Protein 1UZ3 (pdb70)

CATH classification: 1.10.1240.40

Radius of gyration: 20.05 Å; Cα contacts (8 Å, |Δi|>4): 233; chains: 2; bounding box: 32×46×88 Å

B-factor: mean 19.1, std 12.43, range [6.24, 137.71]

Nearest PDB structures (foldseek):
  1utu-assembly1_B  TM=9.678E-01  e=1.857E-11  Homo sapiens
  2fmm-assembly1_E-2  TM=9.500E-01  e=3.0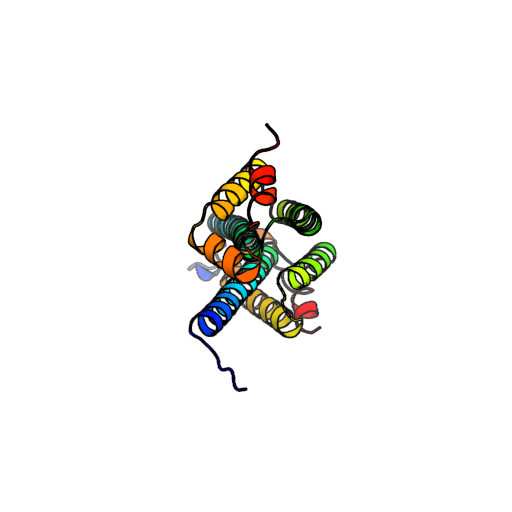63E-11  Homo sapiens
  1uz3-assembly1_B  TM=8.864E-01  e=9.012E-12  Homo sapiens
  1utu-assembly1_A  TM=9.727E-01  e=7.884E-11  Homo sapiens
  1uz3-assembly1_B  TM=1.010E+00  e=1.508E-14  Homo sapiens

Foldseek 3Di:
DPDDPDDDCVPDDDVVVVVVVLLVVLLVVLLVLLQVVLLQFADDVVSVVVSVVSCVVSVNDLLSVLVSLVVNLPDVVSVVSHCVNPNDHGRDNSPVSSDDDD/DDDDDDPVNVVVVVVVVVLLVVLLVVLLVVLLVVLLQFEDDPVVVVVSVVSCVVSVPDLLSVLVSLVVNLPDVVSQVSRCVNPNPPGYDNSVVSSVD

Sequence (199 aa):
GSMPVVWPTLLDLSRDECKRILRKLELEAYAGVISALRAQGDLTKEKKDLLGELSKVLSISTERHRAEVRRAVNDERLTTIAHNMSGPNSSSEWSIEGRRLVPVVWPTLLDLSRDECKRILRKLELEAYAGVISALRAQGDLTKEKKDLLGELSKVLSISTERHRAEVRRAVNDERLTTIAHNMSGPNSSSEWSIEGRR

Solvent-accessible surface area: 12193 Å² total; per-residue (Å²): 122,122,140,67,151,126,117,59,108,159,90,81,95,52,161,124,94,3,135,173,29,20,84,119,12,15,39,90,1,2,22,24,0,0,14,0,0,0,0,31,4,28,16,59,144,134,27,78,66,21,1,29,93,0,20,154,24,0,77,15,66,85,116,96,20,26,42,11,0,106,96,0,15,114,48,135,186,14,24,70,11,0,81,45,43,64,19,115,128,0,33,74,86,0,25,62,17,1,172,142,128,147,184,127,135,174,102,63,155,113,62,102,45,78,67,87,10,70,143,78,14,132,158,36,8,56,127,3,1,19,24,0,0,14,0,0,1,0,34,6,40,13,67,157,103,25,90,75,12,2,29,85,0,19,149,37,0,91,19,51,94,126,97,21,75,32,21,1,107,87,0,24,113,48,150,128,2,52,63,1,0,83,16,71,70,16,110,134,10,28,76,83,0,34,90,19,3,179,100

InterPro domains:
  IPR005491 ENT domain [PF03735] (17-85)
  IPR005491 ENT domain [PS51138] (16-100)
  IPR005491 ENT domain [SM01191] (16-88)
  IPR033482 BRCA2-interacting transcriptional repressor EMSY [PTHR16500] (4-1321)
  IPR036142 ENT domain-like superfamily [G3DSA:1.10.1240.40] (7-139)
  IPR036142 ENT domain-like superfamily [SSF158639] (10-121)

Organism: Homo sapiens (NCBI:txid9606)

Structure (mmCIF, N/CA/C/O backbone):
data_1UZ3
#
_entry.id   1UZ3
#
_cell.length_a   31.643
_cell.length_b   55.538
_cell.length_c   51.278
_cell.angle_alpha   90.00
_cell.angle_beta   92.53
_cell.angle_gamma   90.00
#
_symmetry.space_group_name_H-M   'P 1 21 1'
#
loop_
_entity.id
_entity.type
_entity.pdbx_description
1 polymer 'EMSY PROTEIN'
2 water water
#
loop_
_atom_site.group_PDB
_atom_site.id
_atom_site.type_symbol
_atom_site.label_atom_id
_atom_site.label_alt_id
_atom_site.label_comp_id
_atom_site.label_asym_id
_atom_site.label_entity_id
_atom_site.label_seq_id
_atom_site.pdbx_PDB_ins_code
_atom_site.Cartn_x
_atom_site.Cartn_y
_atom_site.Cartn_z
_atom_site.occupancy
_atom_site.B_iso_or_equiv
_atom_site.auth_seq_id
_atom_site.auth_comp_id
_atom_site.auth_asym_id
_atom_site.auth_atom_id
_atom_site.pdbx_PDB_model_num
ATOM 1 N N . GLY A 1 1 ? 19.365 2.373 35.297 1.00 28.17 1 GLY A N 1
ATOM 2 C CA . GLY A 1 1 ? 18.001 2.887 35.179 1.00 25.70 1 GLY A CA 1
ATOM 3 C C . GLY A 1 1 ? 17.304 2.347 33.949 1.00 19.94 1 GLY A C 1
ATOM 4 O O . GLY A 1 1 ? 17.846 1.459 33.268 1.00 23.61 1 GLY A O 1
ATOM 5 N N . SER A 1 2 ? 16.111 2.795 33.596 1.00 21.06 2 SER A N 1
ATOM 6 C CA . SER A 1 2 ? 15.361 2.313 32.459 1.00 23.05 2 SER A CA 1
ATOM 7 C C . SER A 1 2 ? 16.154 2.608 31.201 1.00 21.78 2 SER A C 1
ATOM 8 O O . SER A 1 2 ? 16.338 1.757 30.307 1.00 28.30 2 SER A O 1
ATOM 11 N N . MET A 1 3 ? 16.690 3.840 31.120 1.00 17.35 3 MET A N 1
ATOM 12 C CA . MET A 1 3 ? 17.190 4.297 29.814 1.00 15.54 3 MET A CA 1
ATOM 13 C C . MET A 1 3 ? 18.634 3.834 29.653 1.00 14.36 3 MET A C 1
ATOM 14 O O . MET A 1 3 ? 19.419 3.697 30.615 1.00 16.70 3 MET A O 1
ATOM 19 N N . PRO A 1 4 ? 19.029 3.528 28.424 1.00 12.92 4 PRO A N 1
ATOM 20 C CA . PRO A 1 4 ? 20.399 3.125 28.211 1.00 14.98 4 PRO A CA 1
ATOM 21 C C . PRO A 1 4 ? 21.418 4.173 28.676 1.00 13.68 4 PRO A C 1
ATOM 22 O O . PRO A 1 4 ? 21.219 5.373 28.543 1.00 15.74 4 PRO A O 1
ATOM 26 N N . VAL A 1 5 ? 22.539 3.706 29.224 1.00 12.95 5 VAL A N 1
ATOM 27 C CA . VAL A 1 5 ? 23.656 4.647 29.439 1.00 13.06 5 VAL A CA 1
ATOM 28 C C . VAL A 1 5 ? 24.580 4.664 28.233 1.00 11.88 5 VAL A C 1
ATOM 29 O O . VAL A 1 5 ? 25.375 5.606 28.066 1.00 12.77 5 VAL A O 1
ATOM 33 N N . VAL A 1 6 ? 24.497 3.668 27.330 1.00 11.04 6 VAL A N 1
ATOM 34 C CA . VAL A 1 6 ? 25.142 3.699 26.046 1.00 10.85 6 VAL A CA 1
ATOM 35 C C . VAL A 1 6 ? 24.016 3.609 24.997 1.00 10.30 6 VAL A C 1
ATOM 36 O O . VAL A 1 6 ? 23.428 2.542 24.804 1.00 12.23 6 VAL A O 1
ATOM 40 N N . TRP A 1 7 ? 23.626 4.745 24.424 1.00 10.06 7 TRP A N 1
ATOM 41 C CA . TRP A 1 7 ? 22.518 4.765 23.478 1.00 10.94 7 TRP A CA 1
ATOM 42 C C . TRP A 1 7 ? 22.960 4.207 22.131 1.00 9.84 7 TRP A C 1
ATOM 43 O O . TRP A 1 7 ? 23.921 4.701 21.557 1.00 11.43 7 TRP A O 1
ATOM 54 N N . PRO A 1 8 ? 22.279 3.188 21.653 1.00 10.85 8 PRO A N 1
ATOM 55 C CA . PRO A 1 8 ? 22.634 2.648 20.311 1.00 10.91 8 PRO A CA 1
ATOM 56 C C . PRO A 1 8 ? 22.044 3.568 19.221 1.00 11.24 8 PRO A C 1
ATOM 57 O O . PRO A 1 8 ? 20.823 3.737 19.102 1.00 11.95 8 PRO A O 1
ATOM 61 N N . THR A 1 9 ? 22.935 4.187 18.451 1.00 12.64 9 THR A N 1
ATOM 62 C CA . THR A 1 9 ? 22.479 5.111 17.410 1.00 12.97 9 THR A CA 1
ATOM 63 C C . THR A 1 9 ? 21.675 4.377 16.357 1.00 10.65 9 THR A C 1
ATOM 64 O O . THR A 1 9 ? 20.953 5.058 15.591 1.00 11.58 9 THR A O 1
ATOM 68 N N . LEU A 1 10 ? 21.703 3.047 16.286 1.00 10.93 10 LEU A N 1
ATOM 69 C CA . LEU A 1 10 ? 20.773 2.284 15.443 1.00 11.59 10 LEU A CA 1
ATOM 70 C C . LEU A 1 10 ? 19.336 2.795 15.555 1.00 10.52 10 LEU A C 1
ATOM 71 O O . LEU A 1 10 ? 18.617 2.787 14.580 1.00 10.50 10 LEU A O 1
ATOM 76 N N . LEU A 1 11 ? 18.934 3.147 16.772 1.00 9.60 11 LEU A N 1
ATOM 77 C CA . LEU A 1 11 ? 17.535 3.482 17.040 1.00 9.78 11 LEU A CA 1
ATOM 78 C C . LEU A 1 11 ? 17.133 4.821 16.412 1.00 8.86 11 LEU A C 1
ATOM 79 O O . LEU A 1 11 ? 15.943 5.129 16.257 1.00 9.77 11 LEU A O 1
ATOM 84 N N . ASP A 1 12 ? 18.086 5.699 16.121 1.00 9.10 12 ASP A N 1
ATOM 85 C CA . ASP A 1 12 ? 17.746 7.085 15.755 1.00 9.23 12 ASP A CA 1
ATOM 86 C C . ASP A 1 12 ? 17.023 7.169 14.427 1.00 9.95 12 ASP A C 1
ATOM 87 O O . ASP A 1 12 ? 17.307 6.472 13.459 1.00 12.92 12 ASP A O 1
ATOM 92 N N . LEU A 1 13 ? 16.078 8.100 14.356 1.00 11.18 13 LEU A N 1
ATOM 93 C CA . LEU A 1 13 ? 15.372 8.476 13.137 1.00 10.60 13 LEU A CA 1
ATOM 94 C C . LEU A 1 13 ? 16.315 9.345 12.301 1.00 11.09 13 LEU A C 1
ATOM 95 O O . LEU A 1 13 ? 17.351 9.866 12.777 1.00 12.67 13 LEU A O 1
ATOM 100 N N . SER A 1 14 ? 15.995 9.509 11.029 1.00 11.57 14 SER A N 1
ATOM 101 C CA . SER A 1 14 ? 16.719 10.377 10.096 1.00 12.03 14 SER A CA 1
ATOM 102 C C . SER A 1 14 ? 15.711 11.147 9.270 1.00 11.54 14 SER A C 1
ATOM 103 O O . SER A 1 14 ? 15.697 11.115 8.023 1.00 12.93 14 SER A O 1
ATOM 106 N N . ARG A 1 15 ? 14.817 11.861 9.954 1.00 12.78 15 ARG A N 1
ATOM 107 C CA . ARG A 1 15 ? 13.646 12.442 9.329 1.00 13.78 15 ARG A CA 1
ATOM 108 C C . ARG A 1 15 ? 13.992 13.453 8.232 1.00 13.79 15 ARG A C 1
ATOM 109 O O . ARG A 1 15 ? 13.424 13.471 7.135 1.00 14.07 15 ARG A O 1
ATOM 117 N N . ASP A 1 16 ? 14.935 14.343 8.548 1.00 13.18 16 ASP A N 1
ATOM 118 C CA . ASP A 1 16 ? 15.277 15.394 7.557 1.00 15.09 16 ASP A CA 1
ATOM 119 C C . ASP A 1 16 ? 15.792 14.740 6.285 1.00 13.46 16 ASP A C 1
ATOM 120 O O . ASP A 1 16 ? 15.425 15.145 5.175 1.00 15.61 16 ASP A O 1
ATOM 125 N N . GLU A 1 17 ? 16.677 13.762 6.416 1.00 12.38 17 GLU A N 1
ATOM 126 C CA . GLU A 1 17 ? 17.285 13.144 5.202 1.00 13.04 17 GLU A CA 1
ATOM 127 C C . GLU A 1 17 ? 16.211 12.313 4.507 1.00 12.88 17 GLU A C 1
ATOM 128 O O . GLU A 1 17 ? 16.109 12.331 3.265 1.00 13.83 17 GLU A O 1
ATOM 134 N N . CYS A 1 18 ? 15.359 11.595 5.250 1.00 12.45 18 CYS A N 1
ATOM 135 C CA . CYS A 1 18 ? 14.292 10.845 4.583 1.00 11.62 18 CYS A CA 1
ATOM 136 C C . CYS A 1 18 ? 13.314 11.722 3.839 1.00 11.88 18 CYS A C 1
ATOM 137 O O . CYS A 1 18 ? 12.841 11.304 2.761 1.00 12.63 18 CYS A O 1
ATOM 140 N N . LYS A 1 19 ? 13.023 12.895 4.348 1.00 12.30 19 LYS A N 1
ATOM 141 C CA . LYS A 1 19 ? 12.136 13.828 3.641 1.00 13.34 19 LYS A CA 1
ATOM 142 C C . LYS A 1 19 ? 12.741 14.194 2.287 1.00 12.58 19 LYS A C 1
ATOM 143 O O . LYS A 1 19 ? 12.075 14.260 1.266 1.00 12.79 19 LYS A O 1
ATOM 149 N N . ARG A 1 20 ? 14.059 14.418 2.293 1.00 12.31 20 ARG A N 1
ATOM 150 C CA . ARG A 1 20 ? 14.722 14.768 1.042 1.00 12.12 20 ARG A CA 1
ATOM 151 C C . ARG A 1 20 ? 14.755 13.587 0.095 1.00 11.86 20 ARG A C 1
ATOM 152 O O . ARG A 1 20 ? 14.549 13.743 -1.115 1.00 13.25 20 ARG A O 1
ATOM 160 N N . ILE A 1 21 ? 15.019 12.383 0.588 1.00 12.04 21 ILE A N 1
ATOM 161 C CA . ILE A 1 21 ? 15.067 11.239 -0.355 1.00 11.63 21 ILE A CA 1
ATOM 162 C C . ILE A 1 21 ? 13.679 11.031 -0.911 1.00 10.90 21 ILE A C 1
ATOM 163 O O . ILE A 1 21 ? 13.572 10.752 -2.133 1.00 11.94 21 ILE A O 1
ATOM 168 N N . LEU A 1 22 ? 12.622 11.176 -0.115 1.00 11.11 22 LEU A N 1
ATOM 169 C CA . LEU A 1 22 ? 11.281 11.015 -0.642 1.00 10.73 22 LEU A CA 1
ATOM 170 C C . LEU A 1 22 ? 11.048 12.004 -1.759 1.00 10.52 22 LEU A C 1
ATOM 171 O O . LEU A 1 22 ? 10.507 11.663 -2.831 1.00 10.58 22 LEU A O 1
ATOM 176 N N . ARG A 1 23 ? 11.451 13.266 -1.592 1.00 10.36 23 ARG A N 1
ATOM 177 C CA . ARG A 1 23 ? 11.215 14.260 -2.661 1.00 10.08 23 ARG A CA 1
ATOM 178 C C . ARG A 1 23 ? 12.021 13.906 -3.915 1.00 9.81 23 ARG A C 1
ATOM 179 O O . ARG A 1 23 ? 11.477 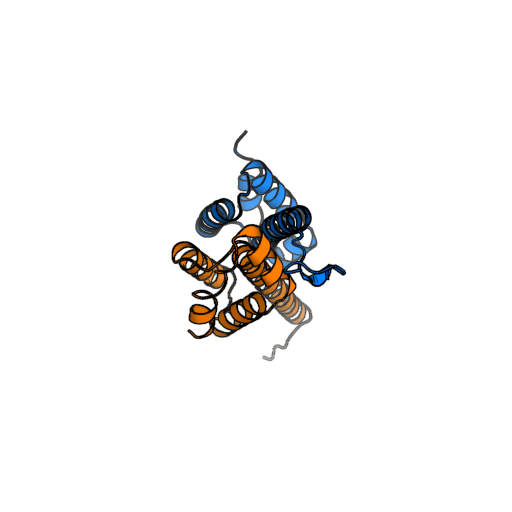14.023 -5.032 1.00 10.77 23 ARG A O 1
ATOM 187 N N . LYS A 1 24 ? 13.275 13.486 -3.769 1.00 10.39 24 LYS A N 1
ATOM 188 C CA . LYS A 1 24 ? 14.076 13.042 -4.883 1.00 10.17 24 LYS A CA 1
ATOM 189 C C . LYS A 1 24 ? 13.347 11.911 -5.627 1.00 9.54 24 LYS A C 1
ATOM 190 O O . LYS A 1 24 ? 13.280 11.886 -6.873 1.00 10.38 24 LYS A O 1
ATOM 196 N N . LEU A 1 25 ? 12.799 10.941 -4.873 1.00 9.89 25 LEU A N 1
ATOM 197 C CA . LEU A 1 25 ? 12.078 9.827 -5.463 1.00 9.20 25 LEU A CA 1
ATOM 198 C C . LEU A 1 25 ? 10.875 10.269 -6.226 1.00 9.06 25 LEU A C 1
ATOM 199 O O . LEU A 1 25 ? 10.546 9.741 -7.299 1.00 9.45 25 LEU A O 1
ATOM 204 N N . GLU A 1 26 ? 10.105 11.212 -5.698 1.00 9.26 26 GLU A N 1
ATOM 205 C CA . GLU A 1 26 ? 8.941 11.724 -6.387 1.00 8.92 26 GLU A CA 1
ATOM 206 C C . GLU A 1 26 ? 9.306 12.412 -7.686 1.00 8.34 26 GLU A C 1
ATOM 207 O O . GLU A 1 26 ? 8.635 12.175 -8.737 1.00 8.93 26 GLU A O 1
ATOM 213 N N . LEU A 1 27 ? 10.300 13.272 -7.658 1.00 9.23 27 LEU A N 1
ATOM 214 C CA . LEU A 1 27 ? 10.685 14.011 -8.860 1.00 9.71 27 LEU A CA 1
ATOM 215 C C . LEU A 1 27 ? 11.254 13.034 -9.899 1.00 9.33 27 LEU A C 1
ATOM 216 O O . LEU A 1 27 ? 10.997 13.127 -11.116 1.00 10.49 27 LEU A O 1
ATOM 221 N N . GLU A 1 28 ? 12.075 12.055 -9.455 1.00 10.28 28 GLU A N 1
ATOM 222 C CA . GLU A 1 28 ? 12.659 11.062 -10.382 1.00 10.73 28 GLU A CA 1
ATOM 223 C C . GLU A 1 28 ? 11.556 10.206 -10.971 1.00 9.23 28 GLU A C 1
ATOM 224 O O . GLU A 1 28 ? 11.600 9.863 -12.142 1.00 9.98 28 GLU A O 1
ATOM 230 N N . ALA A 1 29 ? 10.534 9.909 -10.173 1.00 8.96 29 ALA A N 1
ATOM 231 C CA . ALA A 1 29 ? 9.456 9.069 -10.665 1.00 9.18 29 ALA A CA 1
ATOM 232 C C . ALA A 1 29 ? 8.724 9.787 -11.791 1.00 8.83 29 ALA A C 1
ATOM 233 O O . ALA A 1 29 ? 8.437 9.211 -12.836 1.00 9.12 29 ALA A O 1
ATOM 235 N N . TYR A 1 30 ? 8.391 11.049 -11.569 1.00 7.81 30 TYR A N 1
ATOM 236 C CA . TYR A 1 30 ? 7.625 11.759 -12.579 1.00 7.94 30 TYR A CA 1
ATOM 237 C C . TYR A 1 30 ? 8.462 11.922 -13.837 1.00 7.64 30 TYR A C 1
ATOM 238 O O . TYR A 1 30 ? 8.002 11.722 -14.981 1.00 7.84 30 TYR A O 1
ATOM 247 N N . ALA A 1 31 ? 9.736 12.333 -13.692 1.00 8.02 31 ALA A N 1
ATOM 248 C CA . ALA A 1 31 ? 10.612 12.514 -14.836 1.00 8.31 31 ALA A CA 1
ATOM 249 C C . ALA A 1 31 ? 10.723 11.232 -15.652 1.00 7.78 31 ALA A C 1
ATOM 250 O O . ALA A 1 31 ? 10.775 11.272 -16.890 1.00 8.34 31 ALA A O 1
ATOM 252 N N . GLY A 1 32 ? 10.850 10.081 -14.969 1.00 7.66 32 GLY A N 1
ATOM 253 C CA . GLY A 1 32 ? 11.013 8.826 -15.696 1.00 7.86 32 GLY A CA 1
ATOM 254 C C . GLY A 1 32 ? 9.776 8.452 -16.488 1.00 7.06 32 GLY A C 1
ATOM 255 O O . GLY A 1 32 ? 9.887 7.904 -17.594 1.00 7.23 32 GLY A O 1
ATOM 256 N N . VAL A 1 33 ? 8.585 8.744 -15.950 1.00 7.00 33 VAL A N 1
ATOM 257 C CA . VAL A 1 33 ? 7.335 8.490 -16.706 1.00 7.13 33 VAL A CA 1
ATOM 258 C C . VAL A 1 33 ? 7.276 9.410 -17.939 1.00 7.26 33 VAL A C 1
ATOM 259 O O . VAL A 1 33 ? 6.962 8.965 -19.037 1.00 7.68 33 VAL A O 1
ATOM 263 N N . ILE A 1 34 ? 7.609 10.700 -17.747 1.00 7.11 34 ILE A N 1
ATOM 264 C CA . ILE A 1 34 ? 7.650 11.612 -18.930 1.00 7.15 34 ILE A CA 1
ATOM 265 C C . ILE A 1 34 ? 8.584 11.058 -19.976 1.00 7.26 34 ILE A C 1
ATOM 266 O O . ILE A 1 34 ? 8.271 11.040 -21.170 1.00 6.89 34 ILE A O 1
ATOM 271 N N . SER A 1 35 ? 9.794 10.624 -19.574 1.00 7.10 35 SER A N 1
ATOM 272 C CA . SER A 1 35 ? 10.757 10.148 -20.546 1.00 7.13 35 SER A CA 1
ATOM 273 C C . SER A 1 35 ? 10.283 8.910 -21.295 1.00 6.93 35 SER A C 1
ATOM 274 O O . SER A 1 35 ? 10.396 8.813 -22.506 1.00 7.00 35 SER A O 1
ATOM 277 N N . ALA A 1 36 ? 9.706 7.931 -20.535 1.00 6.97 36 ALA A N 1
ATOM 278 C CA . ALA A 1 36 ? 9.211 6.732 -21.216 1.00 7.20 36 ALA A CA 1
ATOM 279 C C . ALA A 1 36 ? 8.062 7.049 -22.162 1.00 6.24 36 ALA A C 1
ATOM 280 O O . ALA A 1 36 ? 8.027 6.525 -23.291 1.00 7.44 36 ALA A O 1
ATOM 282 N N . LEU A 1 37 ? 7.124 7.866 -21.731 1.00 6.74 37 LEU A N 1
ATOM 283 C CA . LEU A 1 37 ? 5.995 8.202 -22.615 1.00 6.74 37 LEU A CA 1
ATOM 284 C C . LEU A 1 37 ? 6.503 8.959 -23.846 1.00 7.56 37 LEU A C 1
ATOM 285 O O . LEU A 1 37 ? 5.994 8.762 -24.947 1.00 9.04 37 LEU A O 1
ATOM 290 N N . ARG A 1 38 ? 7.483 9.832 -23.671 1.00 6.81 38 ARG A N 1
ATOM 291 C CA . ARG A 1 38 ? 7.985 10.608 -24.827 1.00 7.12 38 ARG A CA 1
ATOM 292 C C . ARG A 1 38 ? 8.650 9.645 -25.825 1.00 6.77 38 ARG A C 1
ATOM 293 O O . ARG A 1 38 ? 8.543 9.839 -27.051 1.00 7.15 38 ARG A O 1
ATOM 301 N N . ALA A 1 39 ? 9.351 8.636 -25.325 1.00 7.13 39 ALA A N 1
ATOM 302 C CA . ALA A 1 39 ? 10.053 7.692 -26.248 1.00 7.42 39 ALA A CA 1
ATOM 303 C C . ALA A 1 39 ? 9.052 6.806 -27.004 1.00 6.68 39 ALA A C 1
ATOM 304 O O . ALA A 1 39 ? 9.396 6.261 -28.041 1.00 8.40 39 ALA A O 1
ATOM 306 N N . GLN A 1 40 ? 7.813 6.702 -26.506 1.00 6.94 40 GLN A N 1
ATOM 307 C CA . GLN A 1 40 ? 6.804 5.908 -27.216 1.00 7.37 40 GLN A CA 1
ATOM 308 C C . GLN A 1 40 ? 6.314 6.597 -28.479 1.00 8.30 40 GLN A C 1
ATOM 309 O O . GLN A 1 40 ? 5.857 5.907 -29.398 1.00 11.06 40 GLN A O 1
ATOM 315 N N . GLY A 1 41 ? 6.307 7.905 -28.503 1.00 8.16 41 GLY A N 1
ATOM 316 C CA . GLY A 1 41 ? 5.662 8.658 -29.605 1.00 8.58 41 GLY A CA 1
ATOM 317 C C . GLY A 1 41 ? 5.107 9.949 -29.058 1.00 8.17 41 GLY A C 1
ATOM 318 O O . GLY A 1 41 ? 5.444 10.360 -27.935 1.00 9.41 41 GLY A O 1
ATOM 319 N N . ASP A 1 42 ? 4.282 10.622 -29.871 1.00 9.14 42 ASP A N 1
ATOM 320 C CA . ASP A 1 42 ? 3.766 11.914 -29.437 1.00 8.56 42 ASP A CA 1
ATOM 321 C C . ASP A 1 42 ? 2.782 11.771 -28.300 1.00 8.87 42 ASP A C 1
ATOM 322 O O . ASP A 1 42 ? 2.231 10.739 -27.940 1.00 9.79 42 ASP A O 1
ATOM 327 N N . LEU A 1 43 ? 2.530 12.934 -27.629 1.00 8.39 43 LEU A N 1
ATOM 328 C CA . LEU A 1 43 ? 1.563 12.974 -26.564 1.00 8.22 43 LEU A CA 1
ATOM 329 C C . LEU A 1 43 ? 0.137 12.713 -27.065 1.00 9.24 43 LEU A C 1
ATOM 330 O O . LEU A 1 43 ? -0.174 13.090 -28.194 1.00 10.45 43 LEU A O 1
ATOM 335 N N . THR A 1 44 ? -0.684 12.113 -26.246 1.00 9.33 44 THR A N 1
ATOM 336 C CA . THR A 1 44 ? -2.120 11.891 -26.459 1.00 9.34 44 THR A CA 1
ATOM 337 C C . THR A 1 44 ? -2.873 12.479 -25.274 1.00 8.73 44 THR A C 1
ATOM 338 O O . THR A 1 44 ? -2.334 12.662 -24.194 1.00 9.50 44 THR A O 1
ATOM 342 N N . LYS A 1 45 ? -4.177 12.708 -25.412 1.00 10.49 45 LYS A N 1
ATOM 343 C CA . LYS A 1 45 ? -4.982 13.247 -24.329 1.00 11.30 45 LYS A CA 1
ATOM 344 C C . LYS A 1 45 ? -4.970 12.240 -23.169 1.00 10.44 45 LYS A C 1
ATOM 345 O O . LYS A 1 45 ? -4.939 12.621 -21.993 1.00 11.58 45 LYS A O 1
ATOM 351 N N . GLU A 1 46 ? -5.024 10.946 -23.512 1.00 9.44 46 GLU A N 1
ATOM 352 C CA . GLU A 1 46 ? -5.034 9.958 -22.429 1.00 11.08 46 GLU A CA 1
ATOM 353 C C . GLU A 1 46 ? -3.751 10.017 -21.634 1.00 9.62 46 GLU A C 1
ATOM 354 O O . GLU A 1 46 ? -3.778 9.896 -20.398 1.00 11.91 46 GLU A O 1
ATOM 360 N N . LYS A 1 47 ? -2.594 10.156 -22.310 1.00 9.31 47 LYS A N 1
ATOM 361 C CA . LYS A 1 47 ? -1.334 10.324 -21.550 1.00 8.82 47 LYS A CA 1
ATOM 362 C C . LYS A 1 47 ? -1.332 11.601 -20.751 1.00 9.13 47 LYS A C 1
ATOM 363 O O . LYS A 1 47 ? -0.875 11.617 -19.596 1.00 9.74 47 LYS A O 1
ATOM 369 N N . LYS A 1 48 ? -1.846 12.702 -21.329 1.00 9.16 48 LYS A N 1
ATOM 370 C CA . LYS A 1 48 ? -1.851 13.982 -20.610 1.00 10.39 48 LYS A CA 1
ATOM 371 C C . LYS A 1 48 ? -2.662 13.859 -19.347 1.00 11.05 48 LYS A C 1
ATOM 372 O O . LYS A 1 48 ? -2.266 14.349 -18.272 1.00 12.16 48 LYS A O 1
ATOM 378 N N . ASP A 1 49 ? -3.831 13.236 -19.442 1.00 12.07 49 ASP A N 1
ATOM 379 C CA . ASP A 1 49 ? -4.696 13.212 -18.270 1.00 13.59 49 ASP A CA 1
ATOM 380 C C . ASP A 1 49 ? -4.142 12.255 -17.215 1.00 13.19 49 ASP A C 1
ATOM 381 O O . ASP A 1 49 ? -4.225 12.560 -16.014 1.00 13.23 49 ASP A O 1
ATOM 386 N N . LEU A 1 50 ? -3.535 11.118 -17.607 1.00 11.62 50 LEU A N 1
ATOM 387 C CA . LEU A 1 50 ? -2.864 10.231 -16.675 1.00 12.48 50 LEU A CA 1
ATOM 388 C C . LEU A 1 50 ? -1.689 10.932 -15.977 1.00 10.12 50 LEU A C 1
ATOM 389 O O . LEU A 1 50 ? -1.498 10.823 -14.728 1.00 10.47 50 LEU A O 1
ATOM 394 N N . LEU A 1 51 ? -0.901 11.678 -16.742 1.00 9.23 51 LEU A N 1
ATOM 395 C CA . LEU A 1 51 ? 0.184 12.500 -16.118 1.00 9.68 51 LEU A CA 1
ATOM 396 C C . LEU A 1 51 ? -0.390 13.479 -15.121 1.00 10.11 51 LEU A C 1
ATOM 397 O O . LEU A 1 51 ? 0.230 13.719 -14.072 1.00 10.16 51 LEU A O 1
ATOM 402 N N . GLY A 1 52 ? -1.579 14.022 -15.372 1.00 11.63 52 GLY A N 1
ATOM 403 C CA . GLY A 1 52 ? -2.206 14.925 -14.388 1.00 13.84 52 GLY A CA 1
ATOM 404 C C . GLY A 1 52 ? -2.523 14.202 -13.076 1.00 14.34 52 GLY A C 1
ATOM 405 O O . GLY A 1 52 ? -2.350 14.741 -11.996 1.00 15.16 52 GLY A O 1
ATOM 406 N N . GLU A 1 53 ? -2.996 12.969 -13.151 1.00 13.08 53 GLU A N 1
ATOM 407 C CA . GLU A 1 53 ? -3.256 12.197 -11.923 1.00 14.72 53 GLU A CA 1
ATOM 408 C C . GLU A 1 53 ? -1.938 11.908 -11.220 1.00 11.83 53 GLU A C 1
ATOM 409 O O . GLU A 1 53 ? -1.825 12.028 -9.988 1.00 13.75 53 GLU A O 1
ATOM 415 N N . LEU A 1 54 ? -0.893 11.600 -11.985 1.00 10.92 54 LEU A N 1
ATOM 416 C CA . LEU A 1 54 ? 0.382 11.276 -11.386 1.00 10.51 54 LEU A CA 1
ATOM 417 C C . LEU A 1 54 ? 1.029 12.515 -10.717 1.00 9.95 54 LEU A C 1
ATOM 418 O O . LEU A 1 54 ? 1.587 12.448 -9.635 1.00 10.56 54 LEU A O 1
ATOM 423 N N . SER A 1 55 ? 0.873 13.666 -11.373 1.00 10.43 55 SER A N 1
ATOM 424 C CA . SER A 1 55 ? 1.450 14.892 -10.807 1.00 11.17 55 SER A CA 1
ATOM 425 C C . SER A 1 55 ? 0.761 15.258 -9.498 1.00 11.88 55 SER A C 1
ATOM 426 O O . SER A 1 55 ? 1.433 15.834 -8.613 1.00 13.40 55 SER A O 1
ATOM 429 N N . LYS A 1 56 ? -0.513 14.951 -9.363 1.00 12.33 56 LYS A N 1
ATOM 430 C CA . LYS A 1 56 ? -1.228 15.203 -8.091 1.00 14.65 56 LYS A CA 1
ATOM 431 C C . LYS A 1 56 ? -0.614 14.369 -6.981 1.00 13.38 56 LYS A C 1
ATOM 432 O O . LYS A 1 56 ? -0.310 14.869 -5.919 1.00 15.66 56 LYS A O 1
ATOM 438 N N . VAL A 1 57 ? -0.456 13.071 -7.248 1.00 12.34 57 VAL A N 1
ATOM 439 C CA . VAL A 1 57 ? -0.020 12.130 -6.220 1.00 12.42 57 VAL A CA 1
ATOM 440 C C . VAL A 1 57 ? 1.450 12.367 -5.838 1.00 10.71 57 VAL A C 1
ATOM 441 O O . VAL A 1 57 ? 1.835 12.137 -4.699 1.00 12.84 57 VAL A O 1
ATOM 445 N N . LEU A 1 58 ? 2.251 12.837 -6.785 1.00 10.59 58 LEU A N 1
ATOM 446 C CA . LEU A 1 58 ? 3.678 13.109 -6.577 1.00 9.55 58 LEU A CA 1
ATOM 447 C C . LEU A 1 58 ? 3.980 14.549 -6.274 1.00 10.84 58 LEU A C 1
ATOM 448 O O . LEU A 1 58 ? 5.175 14.910 -6.151 1.00 11.97 58 LEU A O 1
ATOM 453 N N . SER A 1 59 ? 2.978 15.403 -6.113 1.00 11.74 59 SER A N 1
ATOM 454 C CA . SER A 1 59 ? 3.139 16.803 -5.791 1.00 11.60 59 SER A CA 1
ATOM 455 C C . SER A 1 59 ? 4.081 17.513 -6.758 1.00 11.50 59 SER A C 1
ATOM 456 O O . SER A 1 59 ? 5.026 18.185 -6.341 1.00 12.82 59 SER A O 1
ATOM 459 N N . ILE A 1 60 ? 3.777 17.374 -8.039 1.00 10.85 60 ILE A N 1
ATOM 460 C CA . ILE A 1 60 ? 4.579 18.004 -9.095 1.00 10.30 60 ILE A CA 1
ATOM 461 C C . ILE A 1 60 ? 3.838 19.242 -9.606 1.00 10.81 60 ILE A C 1
ATOM 462 O O . ILE A 1 60 ? 2.673 19.107 -10.010 1.00 12.38 60 ILE A O 1
ATOM 467 N N . SER A 1 61 ? 4.497 20.406 -9.622 1.00 10.62 61 SER A N 1
ATOM 468 C CA . SER A 1 61 ? 3.843 21.614 -10.061 1.00 11.85 61 SER A CA 1
ATOM 469 C C . SER A 1 61 ? 3.703 21.655 -11.598 1.00 10.64 61 SER A C 1
ATOM 470 O O . SER A 1 61 ? 4.357 20.899 -12.296 1.00 10.64 61 SER A O 1
ATOM 473 N N . THR A 1 62 ? 2.793 22.517 -12.044 1.00 11.68 62 THR A N 1
ATOM 474 C CA . THR A 1 62 ? 2.628 22.571 -13.502 1.00 11.46 62 THR A CA 1
ATOM 475 C C . THR A 1 62 ? 3.899 23.130 -14.148 1.00 11.22 62 THR A C 1
ATOM 476 O O . THR A 1 62 ? 4.217 22.720 -15.264 1.00 10.71 62 THR A O 1
ATOM 480 N N . GLU A 1 63 ? 4.613 24.053 -13.496 1.00 10.34 63 GLU A N 1
ATOM 481 C CA . GLU A 1 63 ? 5.905 24.527 -14.037 1.00 11.44 63 GLU A CA 1
ATOM 482 C C . GLU A 1 63 ? 6.918 23.410 -14.170 1.00 9.69 63 GLU A C 1
ATOM 483 O O . GLU A 1 63 ? 7.629 23.311 -15.172 1.00 10.46 63 GLU A O 1
ATOM 489 N N . ARG A 1 64 ? 7.004 22.551 -13.147 1.00 9.70 64 ARG A N 1
ATOM 490 C CA . ARG A 1 64 ? 7.950 21.424 -13.216 1.00 9.99 64 ARG A CA 1
ATOM 491 C C . ARG A 1 64 ? 7.503 20.443 -14.315 1.00 8.65 64 ARG A C 1
ATOM 492 O O . ARG A 1 64 ? 8.360 19.970 -15.086 1.00 9.15 64 ARG A O 1
ATOM 500 N N . HIS A 1 65 ? 6.230 20.153 -14.394 1.00 9.52 65 HIS A N 1
ATOM 501 C CA . HIS A 1 65 ? 5.708 19.277 -15.461 1.00 8.43 65 HIS A CA 1
ATOM 502 C C . HIS A 1 65 ? 6.140 19.803 -16.825 1.00 8.49 65 HIS A C 1
ATOM 503 O O . HIS A 1 65 ? 6.662 19.050 -17.669 1.00 8.27 65 HIS A O 1
ATOM 510 N N . ARG A 1 66 ? 5.890 21.099 -17.100 1.00 8.90 66 ARG A N 1
ATOM 511 C CA . ARG A 1 66 ? 6.182 21.604 -18.447 1.00 8.80 66 ARG A CA 1
ATOM 512 C C . ARG A 1 66 ? 7.683 21.568 -18.680 1.00 8.42 66 ARG A C 1
ATOM 513 O O . ARG A 1 66 ? 8.134 21.300 -19.806 1.00 8.65 66 ARG A O 1
ATOM 521 N N . ALA A 1 67 ? 8.487 21.835 -17.646 1.00 8.92 67 ALA A N 1
ATOM 522 C CA . ALA A 1 67 ? 9.961 21.802 -17.832 1.00 8.91 67 ALA A CA 1
ATOM 523 C C . ALA A 1 67 ? 10.401 20.374 -18.145 1.00 8.22 67 ALA A C 1
ATOM 524 O O . ALA A 1 67 ? 11.283 20.191 -18.973 1.00 8.53 67 ALA A O 1
ATOM 526 N N . GLU A 1 68 ? 9.788 19.358 -17.513 1.00 7.93 68 GLU A N 1
ATOM 527 C CA . GLU A 1 68 ? 10.131 17.979 -17.850 1.00 8.03 68 GLU A CA 1
ATOM 528 C C . GLU A 1 68 ? 9.742 17.645 -19.292 1.00 7.48 68 GLU A C 1
ATOM 529 O O . GLU A 1 68 ? 10.473 16.964 -19.981 1.00 7.49 68 GLU A O 1
ATOM 535 N N . VAL A 1 69 ? 8.550 18.144 -19.714 1.00 7.37 69 VAL A N 1
ATOM 536 C CA . VAL A 1 69 ? 8.128 17.914 -21.108 1.00 7.34 69 VAL A CA 1
ATOM 537 C C . VAL A 1 69 ? 9.141 18.543 -22.072 1.00 7.19 69 VAL A C 1
ATOM 538 O O . VAL A 1 69 ? 9.555 17.894 -23.051 1.00 8.31 69 VAL A O 1
ATOM 542 N N . ARG A 1 70 ? 9.537 19.777 -21.832 1.00 7.76 70 ARG A N 1
ATOM 543 C CA . ARG A 1 70 ? 10.457 20.445 -22.742 1.00 8.06 70 ARG A CA 1
ATOM 544 C C . ARG A 1 70 ? 11.802 19.739 -22.759 1.00 8.00 70 ARG A C 1
ATOM 545 O O . ARG A 1 70 ? 12.456 19.626 -23.797 1.00 9.86 70 ARG A O 1
ATOM 553 N N . ARG A 1 71 ? 12.235 19.241 -21.615 1.00 8.21 71 ARG A N 1
ATOM 554 C CA . ARG A 1 71 ? 13.437 18.427 -21.575 1.00 8.76 71 ARG A CA 1
ATOM 555 C C . ARG A 1 71 ? 13.310 17.190 -22.454 1.00 7.76 71 ARG A C 1
ATOM 556 O O . ARG A 1 71 ? 14.162 16.895 -23.293 1.00 9.03 71 ARG A O 1
ATOM 564 N N . ALA A 1 72 ? 12.237 16.445 -22.244 1.00 7.22 72 ALA A N 1
ATOM 565 C CA . ALA A 1 72 ? 12.126 15.124 -22.889 1.00 7.74 72 ALA A CA 1
ATOM 566 C C . ALA A 1 72 ? 11.929 15.288 -24.403 1.00 7.67 72 ALA A C 1
ATOM 567 O O . ALA A 1 72 ? 12.504 14.494 -25.183 1.00 7.89 72 ALA A O 1
ATOM 569 N N . VAL A 1 73 ? 11.098 16.254 -24.812 1.00 7.55 73 VAL A N 1
ATOM 570 C CA . VAL A 1 73 ? 10.822 16.379 -26.260 1.00 8.77 73 VAL A CA 1
ATOM 571 C C . VAL A 1 73 ? 12.138 16.686 -26.964 1.00 9.28 73 VAL A C 1
ATOM 572 O O . VAL A 1 73 ? 12.322 16.304 -28.135 1.00 10.32 73 VAL A O 1
ATOM 576 N N . ASN A 1 74 ? 13.062 17.411 -26.321 1.00 8.79 74 ASN A N 1
ATOM 577 C CA . ASN A 1 74 ? 14.349 17.803 -26.897 1.00 10.38 74 ASN A CA 1
ATOM 578 C C . ASN A 1 74 ? 15.478 16.848 -26.642 1.00 10.05 74 ASN A C 1
ATOM 579 O O . ASN A 1 74 ? 16.602 17.091 -27.065 1.00 13.83 74 ASN A O 1
ATOM 584 N N . ASP A 1 75 ? 15.255 15.742 -25.967 1.00 8.78 75 ASP A N 1
ATOM 585 C CA . ASP A 1 75 ? 16.328 14.741 -25.688 1.00 9.11 75 ASP A CA 1
ATOM 586 C C . ASP A 1 75 ? 16.573 13.974 -26.958 1.00 8.15 75 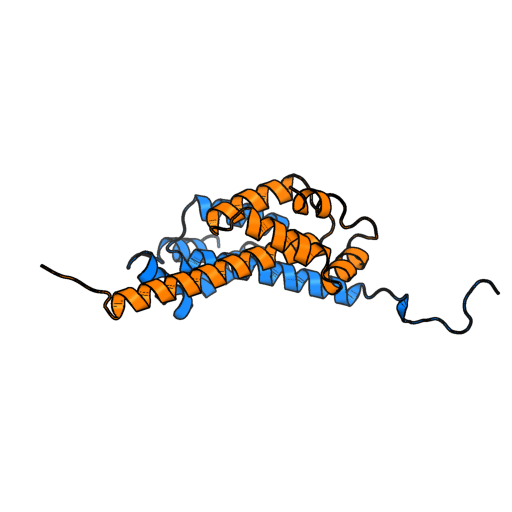ASP A C 1
ATOM 587 O O . ASP A 1 75 ? 15.652 13.344 -27.485 1.00 8.78 75 ASP A O 1
ATOM 592 N N . GLU A 1 76 ? 17.779 14.040 -27.488 1.00 8.85 76 GLU A N 1
ATOM 593 C CA . GLU A 1 76 ? 18.039 13.417 -28.788 1.00 9.95 76 GLU A CA 1
ATOM 594 C C . GLU A 1 76 ? 17.812 11.914 -28.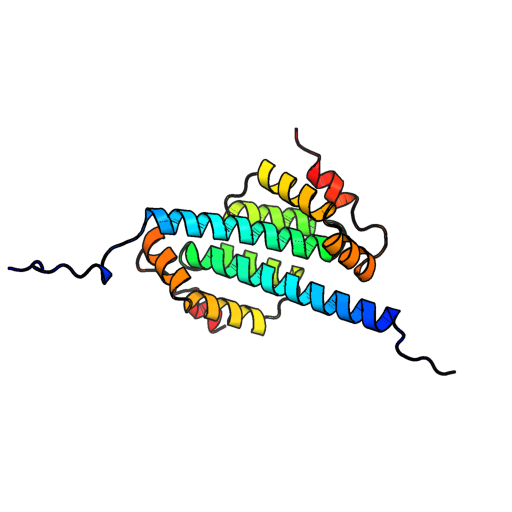776 1.00 8.73 76 GLU A C 1
ATOM 595 O O . GLU A 1 76 ? 17.343 11.352 -29.760 1.00 9.52 76 GLU A O 1
ATOM 601 N N . ARG A 1 77 ? 18.170 11.258 -27.668 1.00 8.92 77 ARG A N 1
ATOM 602 C CA . ARG A 1 77 ? 18.030 9.797 -27.640 1.00 8.41 77 ARG A CA 1
ATOM 603 C C . ARG A 1 77 ? 16.581 9.385 -27.525 1.00 7.89 77 ARG A C 1
ATOM 604 O O . ARG A 1 77 ? 16.146 8.433 -28.206 1.00 8.05 77 ARG A O 1
ATOM 612 N N . LEU A 1 78 ? 15.832 10.024 -26.622 1.00 7.81 78 LEU A N 1
ATOM 613 C CA . LEU A 1 78 ? 14.415 9.670 -26.518 1.00 7.87 78 LEU A CA 1
ATOM 614 C C . LEU A 1 78 ? 13.669 9.941 -27.832 1.00 7.42 78 LEU A C 1
ATOM 615 O O . LEU A 1 78 ? 12.734 9.202 -28.190 1.00 7.81 78 LEU A O 1
ATOM 620 N N . THR A 1 79 ? 14.064 11.039 -28.493 1.00 7.40 79 THR A N 1
ATOM 621 C CA . THR A 1 79 ? 13.434 11.369 -29.788 1.00 7.85 79 THR A CA 1
ATOM 622 C C . THR A 1 79 ? 13.806 10.333 -30.831 1.00 8.25 79 THR A C 1
ATOM 623 O O . THR A 1 79 ? 12.944 9.948 -31.639 1.00 8.51 79 THR A O 1
ATOM 627 N N . THR A 1 80 ? 15.046 9.858 -30.853 1.00 7.91 80 THR A N 1
ATOM 628 C CA . THR A 1 80 ? 15.409 8.781 -31.817 1.00 8.14 80 THR A CA 1
ATOM 629 C C . THR A 1 80 ? 14.596 7.535 -31.587 1.00 7.57 80 THR A C 1
ATOM 630 O O . THR A 1 80 ? 14.110 6.906 -32.517 1.00 8.12 80 THR A O 1
ATOM 634 N N . ILE A 1 81 ? 14.388 7.162 -30.302 1.00 7.62 81 ILE A N 1
ATOM 635 C CA . ILE A 1 81 ? 13.523 6.015 -30.031 1.00 7.35 81 ILE A CA 1
ATOM 636 C C . ILE A 1 81 ? 12.134 6.252 -30.559 1.00 7.72 81 ILE A C 1
ATOM 637 O O . ILE A 1 81 ? 11.573 5.370 -31.252 1.00 8.33 81 ILE A O 1
ATOM 642 N N . ALA A 1 82 ? 11.555 7.414 -30.294 1.00 7.58 82 ALA A N 1
ATOM 643 C CA . ALA A 1 82 ? 10.188 7.686 -30.743 1.00 8.53 82 ALA A CA 1
ATOM 644 C C . ALA A 1 82 ? 10.061 7.652 -32.253 1.00 8.35 82 ALA A C 1
ATOM 645 O O . ALA A 1 82 ? 9.101 7.144 -32.798 1.00 9.58 82 ALA A O 1
ATOM 647 N N . HIS A 1 83 ? 11.044 8.240 -32.959 1.00 9.06 83 HIS A N 1
ATOM 648 C CA . HIS A 1 83 ? 10.976 8.211 -34.435 1.00 9.21 83 HIS A CA 1
ATOM 649 C C . HIS A 1 83 ? 11.063 6.797 -34.961 1.00 8.97 83 HIS A C 1
ATOM 650 O O . HIS A 1 83 ? 10.398 6.489 -35.962 1.00 11.03 83 HIS A O 1
ATOM 657 N N . ASN A 1 84 ? 11.869 5.958 -34.360 1.00 9.10 84 ASN A N 1
ATOM 658 C CA . ASN A 1 84 ? 11.961 4.570 -34.785 1.00 9.28 84 ASN A CA 1
ATOM 659 C C . ASN A 1 84 ? 10.678 3.790 -34.426 1.00 9.38 84 ASN A C 1
ATOM 660 O O . ASN A 1 84 ? 10.270 2.939 -35.205 1.00 11.74 84 ASN A O 1
ATOM 665 N N . MET A 1 85 ? 10.092 4.063 -33.275 1.00 9.41 85 MET A N 1
ATOM 666 C CA . MET A 1 85 ? 8.934 3.327 -32.819 1.00 10.28 85 MET A CA 1
ATOM 667 C C . MET A 1 85 ? 7.671 3.766 -33.484 1.00 10.77 85 MET A C 1
ATOM 668 O O . MET A 1 85 ? 6.845 2.907 -33.818 1.00 13.17 85 MET A O 1
ATOM 673 N N . SER A 1 86 ? 7.503 5.065 -33.654 1.00 10.85 86 SER A N 1
ATOM 674 C CA . SER A 1 86 ? 6.196 5.637 -33.939 1.00 13.21 86 SER A CA 1
ATOM 675 C C . SER A 1 86 ? 6.164 6.488 -35.190 1.00 14.17 86 SER A C 1
ATOM 676 O O . SER A 1 86 ? 5.070 6.912 -35.606 1.00 24.77 86 SER A O 1
ATOM 679 N N . GLY A 1 87 ? 7.289 6.866 -35.746 1.00 12.62 87 GLY A N 1
ATOM 680 C CA . GLY A 1 87 ? 7.385 7.595 -36.989 1.00 13.08 87 GLY A CA 1
ATOM 681 C C . GLY A 1 87 ? 7.748 9.055 -36.789 1.00 11.41 87 GLY A C 1
ATOM 682 O O . GLY A 1 87 ? 8.040 9.507 -35.697 1.00 10.73 87 GLY A O 1
ATOM 683 N N . PRO A 1 88 ? 7.749 9.746 -37.919 1.00 12.95 88 PRO A N 1
ATOM 684 C CA . PRO A 1 88 ? 8.343 11.073 -37.930 1.00 13.72 88 PRO A CA 1
ATOM 685 C C . PRO A 1 88 ? 7.592 12.154 -37.177 1.00 13.79 88 PRO A C 1
ATOM 686 O O . PRO A 1 88 ? 8.189 13.178 -36.871 1.00 18.45 88 PRO A O 1
ATOM 690 N N . ASN A 1 89 ? 6.328 11.964 -36.852 1.00 13.80 89 ASN A N 1
ATOM 691 C CA . ASN A 1 89 ? 5.523 13.025 -36.193 1.00 15.33 89 ASN A CA 1
ATOM 692 C C . ASN A 1 89 ? 5.333 12.630 -34.721 1.00 14.44 89 ASN A C 1
ATOM 693 O O . ASN A 1 89 ? 4.259 12.211 -34.307 1.00 22.51 89 ASN A O 1
ATOM 698 N N . SER A 1 90 ? 6.428 12.767 -33.990 1.00 10.70 90 SER A N 1
ATOM 699 C CA . SER A 1 90 ? 6.446 12.267 -32.610 1.00 11.63 90 SER A CA 1
ATOM 700 C C . SER A 1 90 ? 6.632 13.363 -31.580 1.00 10.67 90 SER A C 1
ATOM 701 O O . SER A 1 90 ? 6.945 13.077 -30.403 1.00 10.76 90 SER A O 1
ATOM 704 N N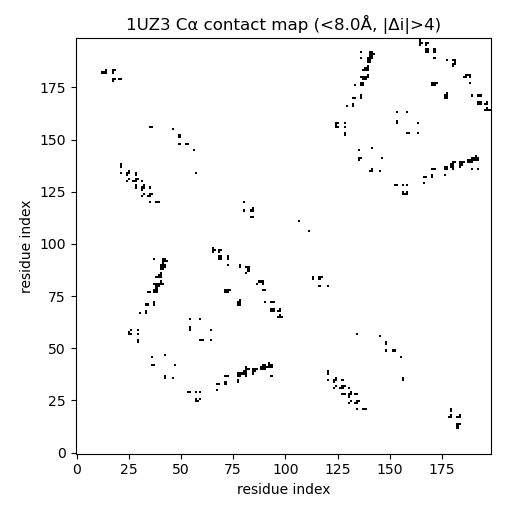 . SER A 1 91 ? 6.433 14.636 -31.963 1.00 9.72 91 SER A N 1
ATOM 705 C CA . SER A 1 91 ? 6.866 15.715 -31.053 1.00 10.53 91 SER A CA 1
ATOM 706 C C . SER A 1 91 ? 5.861 16.835 -30.942 1.00 9.32 91 SER A C 1
ATOM 707 O O . SER A 1 91 ? 5.895 17.555 -29.904 1.00 9.60 91 SER A O 1
ATOM 710 N N . SER A 1 92 ? 5.004 17.075 -31.925 1.00 9.95 92 SER A N 1
ATOM 711 C CA . SER A 1 92 ? 4.236 18.333 -31.920 1.00 10.79 92 SER A CA 1
ATOM 712 C C . SER A 1 92 ? 3.336 18.505 -30.727 1.00 8.75 92 SER A C 1
ATOM 713 O O . SER A 1 92 ? 3.298 19.631 -30.159 1.00 9.61 92 SER A O 1
ATOM 716 N N . GLU A 1 93 ? 2.589 17.473 -30.337 1.00 9.01 93 GLU A N 1
ATOM 717 C CA . GLU A 1 93 ? 1.703 17.581 -29.180 1.00 8.74 93 GLU A CA 1
ATOM 718 C C . GLU A 1 93 ? 2.494 17.724 -27.884 1.00 9.12 93 GLU A C 1
ATOM 719 O O . GLU A 1 93 ? 2.050 18.455 -26.964 1.00 9.38 93 GLU A O 1
ATOM 725 N N . TRP A 1 94 ? 3.645 17.074 -27.785 1.00 8.00 94 TRP A N 1
ATOM 726 C CA . TRP A 1 94 ? 4.501 17.284 -26.588 1.00 7.75 94 TRP A CA 1
ATOM 727 C C . TRP A 1 94 ? 4.905 18.746 -26.536 1.00 7.96 94 TRP A C 1
ATOM 728 O O . TRP A 1 94 ? 4.901 19.354 -25.484 1.00 8.70 94 TRP A O 1
ATOM 739 N N . SER A 1 95 ? 5.313 19.298 -27.694 1.00 8.27 95 SER A N 1
ATOM 740 C CA . SER A 1 95 ? 5.810 20.675 -27.663 1.00 9.02 95 SER A CA 1
ATOM 741 C C . SER A 1 95 ? 4.701 21.661 -27.306 1.00 9.19 95 SER A C 1
ATOM 742 O O . SER A 1 95 ? 4.968 22.635 -26.579 1.00 10.47 95 SER A O 1
ATOM 745 N N . ILE A 1 96 ? 3.476 21.423 -27.763 1.00 9.33 96 ILE A N 1
ATOM 746 C CA . ILE A 1 96 ? 2.329 22.212 -27.343 1.00 10.14 96 ILE A CA 1
ATOM 747 C C . ILE A 1 96 ? 2.176 22.156 -25.831 1.00 9.74 96 ILE A C 1
ATOM 748 O O . ILE A 1 96 ? 2.003 23.197 -25.189 1.00 10.80 96 ILE A O 1
ATOM 753 N N . GLU A 1 97 ? 2.241 20.943 -25.288 1.00 8.86 97 GLU A N 1
ATOM 754 C CA . GLU A 1 97 ? 2.084 20.772 -23.833 1.00 8.71 97 GLU A CA 1
ATOM 755 C C . GLU A 1 97 ? 3.169 21.499 -23.050 1.00 8.95 97 GLU A C 1
ATOM 756 O O . GLU A 1 97 ? 2.918 22.003 -21.953 1.00 10.25 97 GLU A O 1
ATOM 762 N N . GLY A 1 98 ? 4.404 21.530 -23.589 1.00 8.33 98 GLY A N 1
ATOM 763 C CA . GLY A 1 98 ? 5.495 22.217 -22.941 1.00 10.76 98 GLY A CA 1
ATOM 764 C C . GLY A 1 98 ? 5.310 23.725 -22.903 1.00 10.60 98 GLY A C 1
ATOM 765 O O . GLY A 1 98 ? 5.956 24.375 -22.062 1.00 12.33 98 GLY A O 1
ATOM 766 N N . ARG A 1 99 ? 4.522 24.301 -23.818 1.00 11.74 99 ARG A N 1
ATOM 767 C CA . ARG A 1 99 ? 4.474 25.738 -23.993 1.00 15.90 99 ARG A CA 1
ATOM 768 C C . ARG A 1 99 ? 3.270 26.317 -23.335 1.00 18.83 99 ARG A C 1
ATOM 769 O O . ARG A 1 99 ? 3.357 27.454 -22.863 1.00 27.65 99 ARG A O 1
ATOM 777 N N . ARG A 1 100 ? 2.148 25.645 -23.291 1.00 19.38 100 ARG A N 1
ATOM 778 C CA . ARG A 1 100 ? 1.102 26.528 -22.873 1.00 22.79 100 ARG A CA 1
ATOM 779 C C . ARG A 1 100 ? 0.837 26.447 -21.373 1.00 29.47 100 ARG A C 1
ATOM 780 O O . ARG A 1 100 ? 0.915 25.409 -20.740 1.00 20.01 100 ARG A O 1
ATOM 788 N N . LEU A 1 101 ? 0.537 27.645 -20.931 1.00 38.13 101 LEU A N 1
ATOM 789 C CA . LEU A 1 101 ? -0.078 28.048 -19.690 1.00 45.37 101 LEU A CA 1
ATOM 790 C C . LEU A 1 101 ? 0.857 29.004 -18.932 1.00 45.03 101 LEU A C 1
ATOM 791 O O . LEU A 1 101 ? 1.414 28.614 -17.912 1.00 67.60 101 LEU A O 1
ATOM 796 N N . VAL A 1 102 ? 0.950 30.184 -19.488 1.00 55.47 102 VAL A N 1
ATOM 797 C CA . VAL A 1 102 ? 1.640 31.390 -19.080 1.00 60.81 102 VAL A CA 1
ATOM 798 C C . VAL A 1 102 ? 2.422 32.001 -20.251 1.00 66.50 102 VAL A C 1
ATOM 799 O O . VAL A 1 102 ? 1.953 31.967 -21.411 1.00 82.13 102 VAL A O 1
ATOM 801 N N . PRO B 1 4 ? 9.672 -15.403 -53.041 1.00 36.09 4 PRO B N 1
ATOM 802 C CA . PRO B 1 4 ? 10.964 -14.729 -52.906 1.00 28.48 4 PRO B CA 1
ATOM 803 C C . PRO B 1 4 ? 11.319 -14.425 -51.460 1.00 27.36 4 PRO B C 1
ATOM 804 O O . PRO B 1 4 ? 10.470 -13.924 -50.697 1.00 33.26 4 PRO B O 1
ATOM 808 N N . VAL B 1 5 ? 12.542 -14.760 -51.077 1.00 21.03 5 VAL B N 1
ATOM 809 C CA . VAL B 1 5 ? 12.912 -14.661 -49.667 1.00 19.43 5 VAL B CA 1
ATOM 810 C C . VAL B 1 5 ? 13.161 -13.229 -49.227 1.00 19.64 5 VAL B C 1
ATOM 811 O O . VAL B 1 5 ? 13.453 -12.304 -49.974 1.00 28.19 5 VAL B O 1
ATOM 815 N N . VAL B 1 6 ? 13.086 -13.021 -47.923 1.00 17.16 6 VAL B N 1
ATOM 816 C CA . VAL B 1 6 ? 13.425 -11.812 -47.180 1.00 19.86 6 VAL B CA 1
ATOM 817 C C . VAL B 1 6 ? 14.139 -12.242 -45.909 1.00 22.31 6 VAL B C 1
ATOM 818 O O . VAL B 1 6 ? 14.125 -13.430 -45.568 1.00 22.39 6 VAL B O 1
ATOM 822 N N . TRP B 1 7 ? 14.756 -11.313 -45.188 1.00 22.25 7 TRP B N 1
ATOM 823 C CA . TRP B 1 7 ? 15.488 -11.653 -43.962 1.00 22.47 7 TRP B CA 1
ATOM 824 C C . TRP B 1 7 ? 15.656 -10.443 -43.068 1.00 23.95 7 TRP B C 1
ATOM 825 O O . TRP B 1 7 ? 15.476 -9.315 -43.567 1.00 21.06 7 TRP B O 1
ATOM 836 N N . PRO B 1 8 ? 16.071 -10.594 -41.819 1.00 24.21 8 PRO B N 1
ATOM 837 C CA . PRO B 1 8 ? 16.267 -9.442 -40.917 1.00 18.94 8 PRO B CA 1
ATOM 838 C C . PRO B 1 8 ? 17.456 -8.575 -41.351 1.00 15.92 8 PRO B C 1
ATOM 839 O O . PRO B 1 8 ? 18.596 -9.025 -41.494 1.00 16.99 8 PRO B O 1
ATOM 843 N N . THR B 1 9 ? 17.083 -7.304 -41.586 1.00 14.29 9 THR B N 1
ATOM 844 C CA . THR B 1 9 ? 18.142 -6.384 -41.986 1.00 14.51 9 THR B CA 1
ATOM 845 C C . THR B 1 9 ? 18.667 -5.638 -40.785 1.00 12.59 9 THR B C 1
ATOM 846 O O . THR B 1 9 ? 18.140 -5.748 -39.647 1.00 14.39 9 THR B O 1
ATOM 850 N N . LEU B 1 10 ? 19.681 -4.804 -40.967 1.00 14.45 10 LEU B N 1
ATOM 851 C CA . LEU B 1 10 ? 20.182 -3.932 -39.873 1.00 14.24 10 LEU B CA 1
ATOM 852 C C . LEU B 1 10 ? 19.060 -3.073 -39.371 1.00 13.76 10 LEU B C 1
ATOM 853 O O . LEU B 1 10 ? 18.976 -2.854 -38.179 1.00 13.80 10 LEU B O 1
ATOM 858 N N . LEU B 1 11 ? 18.161 -2.575 -40.237 1.00 12.84 11 LEU B N 1
ATOM 859 C CA . LEU B 1 11 ? 17.080 -1.720 -39.736 1.00 11.54 11 LEU B CA 1
ATOM 860 C C . LEU B 1 11 ? 16.150 -2.525 -38.835 1.00 10.76 11 LEU B C 1
ATOM 861 O O . LEU B 1 11 ? 15.657 -2.051 -37.802 1.00 12.05 11 LEU B O 1
ATOM 866 N N . ASP B 1 12 ? 15.882 -3.772 -39.240 1.00 11.37 12 ASP B N 1
ATOM 867 C CA . ASP B 1 12 ? 15.032 -4.598 -38.385 1.00 11.80 12 ASP B CA 1
ATOM 868 C C . ASP B 1 12 ? 15.683 -4.792 -37.008 1.00 11.56 12 ASP B C 1
ATOM 869 O O . ASP B 1 12 ? 15.014 -4.684 -35.966 1.00 11.01 12 ASP B O 1
ATOM 874 N N . LEU B 1 13 ? 16.982 -5.113 -37.006 1.00 10.56 13 LEU B N 1
ATOM 875 C CA . LEU B 1 13 ? 17.643 -5.309 -35.708 1.00 9.67 13 LEU B CA 1
ATOM 876 C C . LEU B 1 13 ? 17.696 -4.001 -34.910 1.00 9.13 13 LEU B C 1
ATOM 877 O O . LEU B 1 13 ? 17.559 -4.010 -33.690 1.00 10.20 13 LEU B O 1
ATOM 882 N N . SER B 1 14 ? 17.846 -2.878 -35.588 1.00 9.26 14 SER B N 1
ATOM 883 C CA . SER B 1 14 ? 17.810 -1.569 -34.941 1.00 10.08 14 SER B CA 1
ATOM 884 C C . SER B 1 14 ? 16.462 -1.310 -34.294 1.00 9.08 14 SER B C 1
ATOM 885 O O . SER B 1 14 ? 16.393 -0.883 -33.130 1.00 9.76 14 SER B O 1
ATOM 888 N N . ARG B 1 15 ? 15.368 -1.595 -34.995 1.00 9.84 15 ARG B N 1
ATOM 889 C CA . ARG B 1 15 ? 14.033 -1.407 -34.427 1.00 10.31 15 ARG B CA 1
ATOM 890 C C . ARG B 1 15 ? 13.804 -2.327 -33.249 1.00 9.59 15 ARG B C 1
ATOM 891 O O . ARG B 1 15 ? 13.213 -1.900 -32.247 1.00 9.80 15 ARG B O 1
ATOM 899 N N . ASP B 1 16 ? 14.288 -3.575 -33.325 1.00 9.62 16 ASP B N 1
ATOM 900 C CA . ASP B 1 16 ? 14.190 -4.476 -32.191 1.00 8.99 16 ASP B CA 1
ATOM 901 C C . ASP B 1 16 ? 14.958 -3.935 -30.998 1.00 9.18 16 ASP B C 1
ATOM 902 O O . ASP B 1 16 ? 14.494 -4.070 -29.874 1.00 9.87 16 ASP B O 1
ATOM 907 N N . GLU B 1 17 ? 16.138 -3.365 -31.226 1.00 8.34 17 GLU B N 1
ATOM 908 C CA . GLU B 1 17 ? 16.918 -2.794 -30.127 1.00 8.88 17 GLU B CA 1
ATOM 909 C C . GLU B 1 17 ? 16.212 -1.578 -29.565 1.00 8.00 17 GLU B C 1
ATOM 910 O O . GLU B 1 17 ? 16.177 -1.418 -28.308 1.00 8.72 17 GLU B O 1
ATOM 916 N N . CYS B 1 18 ? 15.632 -0.733 -30.383 1.00 8.63 18 CYS B N 1
ATOM 917 C CA . CYS B 1 18 ? 14.830 0.375 -29.832 1.00 9.05 18 CYS B CA 1
ATOM 918 C C . CYS B 1 18 ? 13.706 -0.127 -28.968 1.00 8.13 18 CYS B C 1
ATOM 919 O O . CYS B 1 18 ? 13.407 0.524 -27.944 1.00 8.30 18 CYS B O 1
ATOM 922 N N . LYS B 1 19 ? 13.035 -1.200 -29.369 1.00 8.33 19 LYS B N 1
ATOM 923 C CA . LYS B 1 19 ? 11.969 -1.747 -28.510 1.00 9.30 19 LYS B CA 1
ATOM 924 C C . LYS B 1 19 ? 12.556 -2.208 -27.197 1.00 9.06 19 LYS B C 1
ATOM 925 O O . LYS B 1 19 ? 11.947 -2.043 -26.145 1.00 9.92 19 LYS B O 1
ATOM 931 N N . ARG B 1 20 ? 13.713 -2.865 -27.180 1.00 9.19 20 ARG B N 1
ATOM 932 C CA . ARG B 1 20 ? 14.338 -3.285 -25.933 1.00 9.67 20 ARG B CA 1
ATOM 933 C C . ARG B 1 20 ? 14.644 -2.082 -25.044 1.00 8.64 20 ARG B C 1
ATOM 934 O O . ARG B 1 20 ? 14.412 -2.122 -23.832 1.00 9.24 20 ARG B O 1
ATOM 942 N N . ILE B 1 21 ? 15.189 -1.015 -25.658 1.00 8.28 21 ILE B N 1
ATOM 943 C CA . ILE B 1 21 ? 15.500 0.186 -24.857 1.00 8.63 21 ILE B CA 1
ATOM 944 C C . ILE B 1 21 ? 14.222 0.808 -24.290 1.00 8.14 21 ILE B C 1
ATOM 945 O O . ILE B 1 21 ? 14.147 1.190 -23.124 1.00 8.94 21 ILE B O 1
ATOM 950 N N . LEU B 1 22 ? 13.195 0.922 -25.143 1.00 8.06 22 LEU B N 1
ATOM 951 C CA . LEU B 1 22 ? 11.903 1.422 -24.671 1.00 8.37 22 LEU B CA 1
ATOM 952 C C . LEU B 1 22 ? 11.371 0.609 -23.503 1.00 7.82 22 LEU B C 1
ATOM 953 O O . LEU B 1 22 ? 10.894 1.148 -22.510 1.00 8.10 22 LEU B O 1
ATOM 958 N N . ARG B 1 23 ? 11.403 -0.737 -23.602 1.00 8.16 23 ARG B N 1
ATOM 959 C CA . ARG B 1 23 ? 10.888 -1.575 -22.540 1.00 9.03 23 ARG B CA 1
ATOM 960 C C . ARG B 1 23 ? 11.675 -1.369 -21.257 1.00 8.63 23 ARG B C 1
ATOM 961 O O . ARG B 1 23 ? 11.078 -1.391 -20.188 1.00 8.75 23 ARG B O 1
ATOM 969 N N . LYS B 1 24 ? 12.998 -1.196 -21.367 1.00 9.18 24 LYS B N 1
ATOM 970 C CA . LYS B 1 24 ? 13.777 -0.900 -20.127 1.00 10.96 24 LYS B CA 1
ATOM 971 C C . LYS B 1 24 ? 13.354 0.451 -19.539 1.00 9.71 24 LYS B C 1
ATOM 972 O O . LYS B 1 24 ? 13.221 0.557 -18.310 1.00 10.90 24 LYS B O 1
ATOM 978 N N . LEU B 1 25 ? 13.165 1.458 -20.363 1.00 9.39 25 LEU B N 1
ATOM 979 C CA . LEU B 1 25 ? 12.714 2.755 -19.895 1.00 9.76 25 LEU B CA 1
ATOM 980 C C . LEU B 1 25 ? 11.342 2.646 -19.232 1.00 7.85 25 LEU B C 1
ATOM 981 O O . LEU B 1 25 ? 11.106 3.265 -18.195 1.00 8.87 25 LEU B O 1
ATOM 986 N N . GLU B 1 26 ? 10.432 1.884 -19.828 1.00 7.61 26 GLU B N 1
ATOM 987 C CA . GLU B 1 26 ? 9.100 1.704 -19.285 1.00 7.44 26 GLU B CA 1
ATOM 988 C C . GLU B 1 26 ? 9.137 1.003 -17.930 1.00 7.41 26 GLU B C 1
ATOM 989 O O . GLU B 1 26 ? 8.454 1.431 -16.983 1.00 8.38 26 GLU B O 1
ATOM 995 N N . LEU B 1 27 ? 9.917 -0.071 -17.825 1.00 7.70 27 LEU B N 1
ATOM 996 C CA . LEU B 1 27 ? 9.978 -0.748 -16.526 1.00 9.06 27 LEU B CA 1
ATOM 997 C C . LEU B 1 27 ? 10.634 0.124 -15.470 1.00 8.39 27 LEU B C 1
ATOM 998 O O . LEU B 1 27 ? 10.199 0.173 -14.330 1.00 9.30 27 LEU B O 1
ATOM 1003 N N . GLU B 1 28 ? 11.706 0.819 -15.845 1.00 8.32 28 GLU B N 1
ATOM 1004 C CA . GLU B 1 28 ? 12.347 1.735 -14.905 1.00 9.56 28 GLU B CA 1
ATOM 1005 C C . GLU B 1 28 ? 11.376 2.806 -14.472 1.00 8.75 28 GLU B C 1
ATOM 1006 O O . GLU B 1 28 ? 11.368 3.163 -13.275 1.00 9.35 28 GLU B O 1
ATOM 1012 N N . ALA B 1 29 ? 10.584 3.327 -15.370 1.00 8.39 29 ALA B N 1
ATOM 1013 C CA . ALA B 1 29 ? 9.611 4.367 -15.033 1.00 9.29 29 ALA B CA 1
ATOM 1014 C C . ALA B 1 29 ? 8.590 3.826 -14.026 1.00 8.27 29 ALA B C 1
ATOM 1015 O O . ALA B 1 29 ? 8.274 4.474 -13.048 1.00 8.74 29 ALA B O 1
ATOM 1017 N N . TYR B 1 30 ? 8.061 2.624 -14.319 1.00 7.73 30 TYR B N 1
ATOM 1018 C CA . TYR B 1 30 ? 7.050 2.071 -13.431 1.00 8.22 30 TYR B CA 1
ATOM 1019 C C . TYR B 1 30 ? 7.649 1.777 -12.076 1.00 8.21 30 TYR B C 1
ATOM 1020 O O . TYR B 1 30 ? 7.038 2.092 -11.042 1.00 8.87 30 TYR B O 1
ATOM 1029 N N . ALA B 1 31 ? 8.834 1.165 -12.044 1.00 8.67 31 ALA B N 1
ATOM 1030 C CA . ALA B 1 31 ? 9.498 0.890 -10.761 1.00 10.01 31 ALA B CA 1
ATOM 1031 C C . ALA B 1 31 ? 9.752 2.177 -10.004 1.00 9.54 31 ALA B C 1
ATOM 1032 O O . ALA B 1 31 ? 9.625 2.209 -8.776 1.00 9.87 31 ALA B O 1
ATOM 1034 N N . GLY B 1 32 ? 10.073 3.266 -10.690 1.00 8.58 32 GLY B N 1
ATOM 1035 C CA . GLY B 1 32 ? 10.307 4.544 -10.002 1.00 8.40 32 GLY B CA 1
ATOM 1036 C C . GLY B 1 32 ? 9.044 5.049 -9.326 1.00 8.15 32 GLY B C 1
ATOM 1037 O O . GLY B 1 32 ? 9.106 5.593 -8.219 1.00 8.73 32 GLY B O 1
ATOM 1038 N N . VAL B 1 33 ? 7.891 4.908 -9.970 1.00 7.75 33 VAL B N 1
ATOM 1039 C CA . VAL B 1 33 ? 6.638 5.309 -9.346 1.00 8.82 33 VAL B CA 1
ATOM 1040 C C . VAL B 1 33 ? 6.325 4.406 -8.148 1.00 8.94 33 VAL B C 1
ATOM 1041 O O . VAL B 1 33 ? 5.970 4.923 -7.091 1.00 9.22 33 VAL B O 1
ATOM 1045 N N . ILE B 1 34 ? 6.465 3.101 -8.312 1.00 9.07 34 ILE B N 1
ATOM 1046 C CA . ILE B 1 34 ? 6.227 2.222 -7.140 1.00 10.88 34 ILE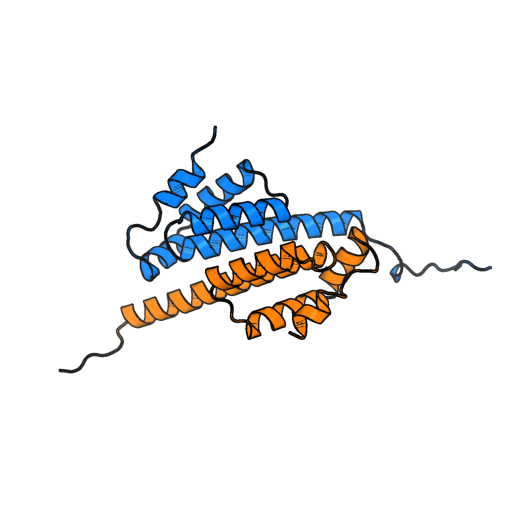 B CA 1
ATOM 1047 C C . ILE B 1 34 ? 7.140 2.629 -6.006 1.00 9.66 34 ILE B C 1
ATOM 1048 O O . ILE B 1 34 ? 6.695 2.677 -4.848 1.00 10.80 34 ILE B O 1
ATOM 1053 N N . SER B 1 35 ? 8.420 2.899 -6.266 1.00 9.79 35 SER B N 1
ATOM 1054 C CA . SER B 1 35 ? 9.353 3.254 -5.187 1.00 9.92 35 SER B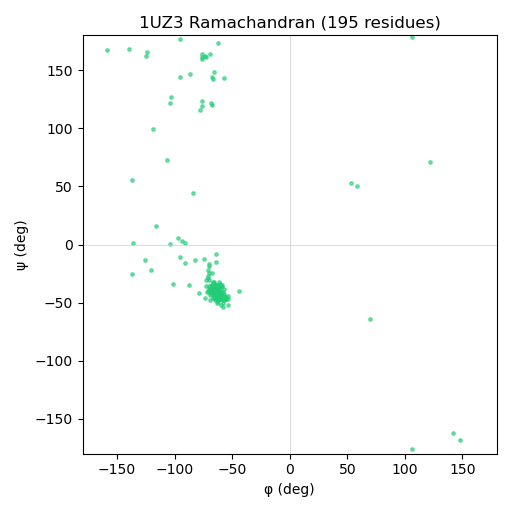 CA 1
ATOM 1055 C C . SER B 1 35 ? 8.890 4.514 -4.473 1.00 9.76 35 SER B C 1
ATOM 1056 O O . SER B 1 35 ? 8.895 4.586 -3.228 1.00 10.72 35 SER B O 1
ATOM 1059 N N . ALA B 1 36 ? 8.492 5.556 -5.201 1.00 8.73 36 ALA B N 1
ATOM 1060 C CA . ALA B 1 36 ? 8.074 6.795 -4.578 1.00 9.23 36 ALA B CA 1
ATOM 1061 C C . ALA B 1 36 ? 6.810 6.579 -3.792 1.00 9.19 36 ALA B C 1
ATOM 1062 O O . ALA B 1 36 ? 6.688 7.065 -2.645 1.00 10.04 36 ALA B O 1
ATOM 1064 N N . LEU B 1 37 ? 5.833 5.842 -4.356 1.00 9.71 37 LEU B N 1
ATOM 1065 C CA . LEU B 1 37 ? 4.582 5.642 -3.608 1.00 10.17 37 LEU B CA 1
ATOM 1066 C C . LEU B 1 37 ? 4.818 4.806 -2.342 1.00 10.55 37 LEU B C 1
ATOM 1067 O O . LEU B 1 37 ? 4.149 5.026 -1.323 1.00 12.62 37 LEU B O 1
ATOM 1072 N N . ARG B 1 38 ? 5.709 3.810 -2.448 1.00 10.85 38 ARG B N 1
ATOM 1073 C CA . ARG B 1 38 ? 5.958 2.982 -1.279 1.00 12.47 38 ARG B CA 1
ATOM 1074 C C . ARG B 1 38 ? 6.619 3.810 -0.171 1.00 10.62 38 ARG B C 1
ATOM 1075 O O . ARG B 1 38 ? 6.368 3.570 1.010 1.00 11.75 38 ARG B O 1
ATOM 1083 N N . ALA B 1 39 ? 7.501 4.721 -0.541 1.00 10.47 39 ALA B N 1
ATOM 1084 C CA . ALA B 1 39 ? 8.212 5.546 0.417 1.00 11.39 39 ALA B CA 1
ATOM 1085 C C . ALA B 1 39 ? 7.258 6.547 1.067 1.00 11.94 39 ALA B C 1
ATOM 1086 O O . ALA B 1 39 ? 7.503 7.021 2.168 1.00 13.26 39 ALA B O 1
ATOM 1088 N N . GLN B 1 40 ? 6.156 6.884 0.399 1.00 11.93 40 GLN B N 1
ATOM 1089 C CA . GLN B 1 40 ? 5.167 7.770 0.970 1.00 13.55 40 GLN B CA 1
ATOM 1090 C C . GLN B 1 40 ? 4.431 7.066 2.095 1.00 16.37 40 GLN B C 1
ATOM 1091 O O . GLN B 1 40 ? 3.930 7.784 2.959 1.00 24.52 40 GLN B O 1
ATOM 1097 N N . GLY B 1 41 ? 4.318 5.757 2.108 1.00 14.19 41 GLY B N 1
ATOM 1098 C CA . GLY B 1 41 ? 3.437 5.117 3.109 1.00 14.14 41 GLY B CA 1
ATOM 1099 C C . GLY B 1 41 ? 2.721 3.925 2.474 1.00 13.15 41 GLY B C 1
ATOM 1100 O O . GLY B 1 41 ? 3.113 3.507 1.339 1.00 17.27 41 GLY B O 1
ATOM 1101 N N . ASP B 1 42 ? 1.648 3.452 3.067 1.00 16.42 42 ASP B N 1
ATOM 1102 C CA . ASP B 1 42 ? 0.952 2.276 2.520 1.00 19.46 42 ASP B CA 1
ATOM 1103 C C . ASP B 1 42 ? 0.175 2.571 1.266 1.00 16.88 42 ASP B C 1
ATOM 1104 O O . ASP B 1 42 ? -0.166 3.681 0.912 1.00 19.12 42 ASP B O 1
ATOM 1109 N N . LEU B 1 43 ? -0.150 1.499 0.542 1.00 18.80 43 LEU B N 1
ATOM 1110 C CA . LEU B 1 43 ? -0.959 1.517 -0.667 1.00 18.99 43 LEU B CA 1
ATOM 1111 C C . LEU B 1 43 ? -2.391 1.934 -0.329 1.00 21.12 43 LEU B C 1
ATOM 1112 O O . LEU B 1 43 ? -2.946 1.545 0.708 1.00 22.78 43 LEU B O 1
ATOM 1117 N N . THR B 1 44 ? -3.043 2.703 -1.189 1.00 22.94 44 THR B N 1
ATOM 1118 C CA . THR B 1 44 ? -4.440 3.084 -1.082 1.00 23.39 44 THR B CA 1
ATOM 1119 C C . THR B 1 44 ? -5.179 2.663 -2.367 1.00 22.76 44 THR B C 1
ATOM 1120 O O . THR B 1 44 ? -4.514 2.370 -3.369 1.00 22.74 44 THR B O 1
ATOM 1124 N N . LYS B 1 45 ? -6.498 2.660 -2.338 1.00 26.49 45 LYS B N 1
ATOM 1125 C CA . LYS B 1 45 ? -7.244 2.309 -3.538 1.00 28.42 45 LYS B CA 1
ATOM 1126 C C . LYS B 1 45 ? -6.955 3.274 -4.685 1.00 29.09 45 LYS B C 1
ATOM 1127 O O . LYS B 1 45 ? -6.780 2.819 -5.824 1.00 27.41 45 LYS B O 1
ATOM 1133 N N . GLU B 1 46 ? -6.909 4.578 -4.402 1.00 28.68 46 GLU B N 1
ATOM 1134 C CA . GLU B 1 46 ? -6.618 5.571 -5.435 1.00 26.07 46 GLU B CA 1
ATOM 1135 C C . GLU B 1 46 ? -5.257 5.307 -6.041 1.00 23.33 46 GLU B C 1
ATOM 1136 O O . GLU B 1 46 ? -5.111 5.404 -7.270 1.00 20.76 46 GLU B O 1
ATOM 1142 N N . LYS B 1 47 ? -4.251 4.987 -5.232 1.00 19.83 47 LYS B N 1
ATOM 1143 C CA . LYS B 1 47 ? -2.943 4.720 -5.833 1.00 17.49 47 LYS B CA 1
ATOM 1144 C C . LYS B 1 47 ? -2.981 3.404 -6.603 1.00 17.18 47 LYS B C 1
ATOM 1145 O O . LYS B 1 47 ? -2.349 3.321 -7.648 1.00 16.39 47 LYS B O 1
ATOM 1151 N N . LYS B 1 48 ? -3.731 2.414 -6.101 1.00 19.16 48 LYS B N 1
ATOM 1152 C CA . LYS B 1 48 ? -3.804 1.160 -6.844 1.00 17.19 48 LYS B CA 1
ATOM 1153 C C . LYS B 1 48 ? -4.381 1.391 -8.240 1.00 16.29 48 LYS B C 1
ATOM 1154 O O . LYS B 1 48 ? -3.924 0.873 -9.276 1.00 17.51 48 LYS B O 1
ATOM 1160 N N . ASP B 1 49 ? -5.435 2.208 -8.268 1.00 18.22 49 ASP B N 1
ATOM 1161 C CA . ASP B 1 49 ? -6.098 2.489 -9.542 1.00 17.91 49 ASP B CA 1
ATOM 1162 C C . ASP B 1 49 ? -5.134 3.182 -10.493 1.00 17.31 49 ASP B C 1
ATOM 1163 O O . ASP B 1 49 ? -5.052 2.883 -11.687 1.00 17.82 49 ASP B O 1
ATOM 1168 N N . LEU B 1 50 ? -4.370 4.156 -9.955 1.00 18.84 50 LEU B N 1
ATOM 1169 C CA . LEU B 1 50 ? -3.444 4.946 -10.753 1.00 16.51 50 LEU B CA 1
ATOM 1170 C C . LEU B 1 50 ? -2.386 4.000 -11.305 1.00 14.73 50 LEU B C 1
ATOM 1171 O O . LEU B 1 50 ? -2.056 4.052 -12.483 1.00 15.55 50 LEU B O 1
ATOM 1176 N N . LEU B 1 51 ? -1.836 3.139 -10.457 1.00 14.86 51 LEU B N 1
ATOM 1177 C CA . LEU B 1 51 ? -0.857 2.166 -10.930 1.00 13.92 51 LEU B CA 1
ATOM 1178 C C . LEU B 1 51 ? -1.422 1.252 -12.031 1.00 13.49 51 LEU B C 1
ATOM 1179 O O . LEU B 1 51 ? -0.663 0.900 -12.944 1.00 12.68 51 LEU B O 1
ATOM 1184 N N . GLY B 1 52 ? -2.689 0.895 -11.903 1.00 13.27 52 GLY B N 1
ATOM 1185 C CA . GLY B 1 52 ? -3.317 0.095 -12.960 1.00 15.56 52 GLY B CA 1
ATOM 1186 C C . GLY B 1 52 ? -3.329 0.775 -14.319 1.00 12.51 52 GLY B C 1
ATOM 1187 O O . GLY B 1 52 ? -3.048 0.157 -15.346 1.00 15.00 52 GLY B O 1
ATOM 1188 N N . GLU B 1 53 ? -3.630 2.090 -14.343 1.00 12.55 53 GLU B N 1
ATOM 1189 C CA . GLU B 1 53 ? -3.577 2.841 -15.589 1.00 12.35 53 GLU B CA 1
ATOM 1190 C C . GLU B 1 53 ? -2.139 2.996 -16.084 1.00 10.29 53 GLU B C 1
ATOM 1191 O O . GLU B 1 53 ? -1.888 2.849 -17.271 1.00 11.16 53 GLU B O 1
ATOM 1197 N N . LEU B 1 54 ? -1.195 3.239 -15.157 1.00 10.96 54 LEU B N 1
ATOM 1198 C CA . LEU B 1 54 ? 0.220 3.384 -15.584 1.00 10.03 54 LEU B CA 1
ATOM 1199 C C . LEU B 1 54 ? 0.738 2.092 -16.146 1.00 10.12 54 LEU B C 1
ATOM 1200 O O . LEU B 1 54 ? 1.494 2.122 -17.134 1.00 10.93 54 LEU B O 1
ATOM 1205 N N . SER B 1 55 ? 0.371 0.944 -15.595 1.00 10.34 55 SER B N 1
ATOM 1206 C CA . SER B 1 55 ? 0.882 -0.328 -16.115 1.00 10.82 55 SER B CA 1
ATOM 1207 C C . SER B 1 55 ? 0.346 -0.596 -17.527 1.00 10.59 55 SER B C 1
ATOM 1208 O O . SER B 1 55 ? 1.061 -1.119 -18.343 1.00 11.71 55 SER B O 1
ATOM 1211 N N . LYS B 1 56 ? -0.880 -0.110 -17.764 1.00 10.45 56 LYS B N 1
ATOM 1212 C CA . LYS B 1 56 ? -1.412 -0.313 -19.130 1.00 11.04 56 LYS B CA 1
ATOM 1213 C C . LYS B 1 56 ? -0.613 0.565 -20.088 1.00 9.45 56 LYS B C 1
ATOM 1214 O O . LYS B 1 56 ? -0.202 0.169 -21.168 1.00 10.78 56 LYS B O 1
ATOM 1220 N N . VAL B 1 57 ? -0.417 1.860 -19.749 1.00 10.00 57 VAL B N 1
ATOM 1221 C CA . VAL B 1 57 ? 0.215 2.760 -20.723 1.00 10.71 57 VAL B CA 1
ATOM 1222 C C . VAL B 1 57 ? 1.682 2.427 -20.893 1.00 9.51 57 VAL B C 1
ATOM 1223 O O . VAL B 1 57 ? 2.250 2.644 -21.981 1.00 12.44 57 VAL B O 1
ATOM 1227 N N . LEU B 1 58 ? 2.350 1.890 -19.881 1.00 8.69 58 LEU B N 1
ATOM 1228 C CA . LEU B 1 58 ? 3.773 1.513 -19.956 1.00 8.52 58 LEU B CA 1
ATOM 1229 C C . LEU B 1 58 ? 3.979 0.070 -20.332 1.00 8.22 58 LEU B C 1
ATOM 1230 O O . LEU B 1 58 ? 5.102 -0.428 -20.310 1.00 9.39 58 LEU B O 1
ATOM 1235 N N . SER B 1 59 ? 2.904 -0.690 -20.612 1.00 8.73 59 SER B N 1
ATOM 1236 C CA . SER B 1 59 ? 3.025 -2.092 -21.028 1.00 9.70 59 SER B CA 1
ATOM 1237 C C . SER B 1 59 ? 3.760 -2.943 -19.979 1.00 8.72 59 SER B C 1
ATOM 1238 O O . SER B 1 59 ? 4.691 -3.696 -20.312 1.00 9.61 59 SER B O 1
ATOM 1241 N N . ILE B 1 60 ? 3.309 -2.829 -18.727 1.00 8.65 60 ILE B N 1
ATOM 1242 C CA . ILE B 1 60 ? 3.859 -3.594 -17.617 1.00 9.63 60 ILE B CA 1
ATOM 1243 C C . ILE B 1 60 ? 2.887 -4.701 -17.285 1.00 9.68 60 ILE B C 1
ATOM 1244 O O . ILE B 1 60 ? 1.725 -4.440 -16.975 1.00 12.35 60 ILE B O 1
ATOM 1249 N N . SER B 1 61 ? 3.306 -5.940 -17.344 1.00 10.00 61 SER B N 1
ATOM 1250 C CA . SER B 1 61 ? 2.410 -7.067 -17.108 1.00 10.82 61 SER B CA 1
ATOM 1251 C C . SER B 1 61 ? 2.078 -7.164 -15.611 1.00 11.68 61 SER B C 1
ATOM 1252 O O . SER B 1 61 ? 2.739 -6.592 -14.759 1.00 12.37 61 SER B O 1
ATOM 1255 N N . THR B 1 62 ? 1.001 -7.873 -15.280 1.00 13.31 62 THR B N 1
ATOM 1256 C CA . THR B 1 62 ? 0.666 -8.028 -13.871 1.00 15.16 62 THR B CA 1
ATOM 1257 C C . THR B 1 62 ? 1.786 -8.734 -13.118 1.00 17.18 62 THR B C 1
ATOM 1258 O O . THR B 1 62 ? 1.983 -8.411 -11.929 1.00 17.50 62 THR B O 1
ATOM 1262 N N . GLU B 1 63 ? 2.506 -9.669 -13.738 1.00 16.96 63 GLU B N 1
ATOM 1263 C CA . GLU B 1 63 ? 3.613 -10.417 -13.117 1.00 20.11 63 GLU B CA 1
ATOM 1264 C C . GLU B 1 63 ? 4.674 -9.400 -12.743 1.00 18.34 63 GLU B C 1
ATOM 1265 O O . GLU B 1 63 ? 5.203 -9.378 -11.607 1.00 19.11 63 GLU B O 1
ATOM 1271 N N . ARG B 1 64 ? 5.033 -8.547 -13.692 1.00 14.73 64 ARG B N 1
ATOM 1272 C CA . ARG B 1 64 ? 6.107 -7.588 -13.437 1.00 15.07 64 ARG B CA 1
ATOM 1273 C C . ARG B 1 64 ? 5.666 -6.571 -12.409 1.00 14.45 64 ARG B C 1
ATOM 1274 O O . ARG B 1 64 ? 6.449 -6.130 -11.567 1.00 15.91 64 ARG B O 1
ATOM 1282 N N . HIS B 1 65 ? 4.410 -6.191 -12.423 1.00 13.39 65 HIS B N 1
ATOM 1283 C CA . HIS B 1 65 ? 3.866 -5.285 -11.390 1.00 14.41 65 HIS B CA 1
ATOM 1284 C C . HIS B 1 65 ? 4.020 -5.833 -10.011 1.00 17.20 65 HIS B C 1
ATOM 1285 O O . HIS B 1 65 ? 4.514 -5.213 -9.077 1.00 18.55 65 HIS B O 1
ATOM 1292 N N . ARG B 1 66 ? 3.538 -7.052 -9.805 1.00 18.15 66 ARG B N 1
ATOM 1293 C CA . ARG B 1 66 ? 3.607 -7.657 -8.493 1.00 18.86 66 ARG B CA 1
ATOM 1294 C C . ARG B 1 66 ? 5.046 -7.792 -8.046 1.00 18.83 66 ARG B C 1
ATOM 1295 O O . ARG B 1 66 ? 5.362 -7.563 -6.879 1.00 18.69 66 ARG B O 1
ATOM 1303 N N . ALA B 1 67 ? 5.934 -8.170 -8.979 1.00 17.93 67 ALA B N 1
ATOM 1304 C CA . ALA B 1 67 ? 7.335 -8.199 -8.571 1.00 19.02 67 ALA B CA 1
ATOM 1305 C C . ALA B 1 67 ? 7.924 -6.854 -8.202 1.00 16.98 67 ALA B C 1
ATOM 1306 O O . ALA B 1 67 ? 8.740 -6.765 -7.258 1.00 19.50 67 ALA B O 1
ATOM 1308 N N . GLU B 1 68 ? 7.526 -5.783 -8.872 1.00 15.66 68 GLU B N 1
ATOM 1309 C CA . GLU B 1 68 ? 7.994 -4.459 -8.428 1.00 14.09 68 GLU B CA 1
ATOM 1310 C C . GLU B 1 68 ? 7.379 -4.065 -7.080 1.00 14.53 68 GLU B C 1
ATOM 1311 O O . GLU B 1 68 ? 8.058 -3.437 -6.257 1.00 15.45 68 GLU B O 1
ATOM 1317 N N . VAL B 1 69 ? 6.096 -4.371 -6.819 1.00 15.04 69 VAL B N 1
ATOM 1318 C CA . VAL B 1 69 ? 5.510 -4.084 -5.498 1.00 15.13 69 VAL B CA 1
ATOM 1319 C C . VAL B 1 69 ? 6.299 -4.765 -4.407 1.00 16.43 69 VAL B C 1
ATOM 1320 O O . VAL B 1 69 ? 6.725 -4.182 -3.399 1.00 19.70 69 VAL B O 1
ATOM 1324 N N . ARG B 1 70 ? 6.593 -6.070 -4.621 1.00 16.51 70 ARG B N 1
ATOM 1325 C CA . ARG B 1 70 ? 7.325 -6.777 -3.556 1.00 15.91 70 ARG B CA 1
ATOM 1326 C C . ARG B 1 70 ? 8.703 -6.184 -3.384 1.00 16.66 70 ARG B C 1
ATOM 1327 O O . ARG B 1 70 ? 9.161 -6.088 -2.249 1.00 18.32 70 ARG B O 1
ATOM 1335 N N . ARG B 1 71 ? 9.399 -5.886 -4.498 1.00 16.17 71 ARG B N 1
ATOM 1336 C CA . ARG B 1 71 ? 10.750 -5.301 -4.434 1.00 16.56 71 ARG B CA 1
ATOM 1337 C C . ARG B 1 71 ? 10.695 -4.065 -3.562 1.00 15.29 71 ARG B C 1
ATOM 1338 O O . ARG B 1 71 ? 11.559 -3.854 -2.692 1.00 17.65 71 ARG B O 1
ATOM 1346 N N . ALA B 1 72 ? 9.721 -3.199 -3.776 1.00 16.38 72 ALA B N 1
ATOM 1347 C CA . ALA B 1 72 ? 9.631 -1.963 -3.018 1.00 15.26 72 ALA B CA 1
ATOM 1348 C C . ALA B 1 72 ? 9.266 -2.171 -1.541 1.00 14.55 72 ALA B C 1
ATOM 1349 O O . ALA B 1 72 ? 9.854 -1.565 -0.693 1.00 16.43 72 ALA B O 1
ATOM 1351 N N . VAL B 1 73 ? 8.301 -3.037 -1.271 1.00 14.26 73 VAL B N 1
ATOM 1352 C CA . VAL B 1 73 ? 7.964 -3.375 0.106 1.00 15.09 73 VAL B CA 1
ATOM 1353 C C . VAL B 1 73 ? 9.214 -3.837 0.853 1.00 18.30 73 VAL B C 1
ATOM 1354 O O . VAL B 1 73 ? 9.478 -3.448 1.998 1.00 17.59 73 VAL B O 1
ATOM 1358 N N . ASN B 1 74 ? 10.032 -4.693 0.225 1.00 15.07 74 ASN B N 1
ATOM 1359 C CA . ASN B 1 74 ? 11.196 -5.280 0.860 1.00 18.61 74 ASN B CA 1
ATOM 1360 C C . ASN B 1 74 ? 12.481 -4.441 0.889 1.00 18.27 74 ASN B C 1
ATOM 1361 O O . ASN B 1 74 ? 13.445 -4.765 1.560 1.00 21.41 74 ASN B O 1
ATOM 1366 N N . ASP B 1 75 ? 12.536 -3.389 0.122 1.00 15.17 75 ASP B N 1
ATOM 1367 C CA . ASP B 1 75 ? 13.734 -2.549 0.034 1.00 14.33 75 ASP B CA 1
ATOM 1368 C C . ASP B 1 75 ? 13.913 -1.857 1.364 1.00 13.62 75 ASP B C 1
ATOM 1369 O O . ASP B 1 75 ? 13.026 -1.090 1.820 1.00 13.12 75 ASP B O 1
ATOM 1374 N N . GLU B 1 76 ? 15.037 -2.091 2.024 1.00 14.28 76 GLU B N 1
ATOM 1375 C CA . GLU B 1 76 ? 15.218 -1.512 3.357 1.00 15.89 76 GLU B CA 1
ATOM 1376 C C . GLU B 1 76 ? 15.268 -0.004 3.368 1.00 13.90 76 GLU B C 1
ATOM 1377 O O . GLU B 1 76 ? 14.778 0.641 4.304 1.00 14.04 76 GLU B O 1
ATOM 1383 N N . ARG B 1 77 ? 15.869 0.582 2.326 1.00 14.65 77 ARG B N 1
ATOM 1384 C CA . ARG B 1 77 ? 15.903 2.043 2.276 1.00 14.07 77 ARG B CA 1
ATOM 1385 C C . ARG B 1 77 ? 14.516 2.637 2.172 1.00 12.81 77 ARG B C 1
ATOM 1386 O O . ARG B 1 77 ? 14.139 3.552 2.912 1.00 12.32 77 ARG B O 1
ATOM 1394 N N . LEU B 1 78 ? 13.686 2.085 1.246 1.00 11.71 78 LEU B N 1
ATOM 1395 C CA . LEU B 1 78 ? 12.336 2.617 1.116 1.00 11.32 78 LEU B CA 1
ATOM 1396 C C . LEU B 1 78 ? 11.520 2.363 2.384 1.00 10.35 78 LEU B C 1
ATOM 1397 O O . LEU B 1 78 ? 10.679 3.185 2.750 1.00 11.38 78 LEU B O 1
ATOM 1402 N N . THR B 1 79 ? 11.706 1.211 3.009 1.00 11.24 79 THR B N 1
ATOM 1403 C CA . THR B 1 79 ? 10.975 0.924 4.247 1.00 11.05 79 THR B CA 1
ATOM 1404 C C . THR B 1 79 ? 11.335 1.899 5.343 1.00 10.94 79 THR B C 1
ATOM 1405 O O . THR B 1 79 ? 10.488 2.374 6.091 1.00 11.38 79 THR B O 1
ATOM 1409 N N . THR B 1 80 ? 12.625 2.232 5.434 1.00 11.48 80 THR B N 1
ATOM 1410 C CA . THR B 1 80 ? 13.087 3.257 6.385 1.00 11.59 80 THR B CA 1
ATOM 1411 C C . THR B 1 80 ? 12.478 4.607 6.109 1.00 10.78 80 THR B C 1
ATOM 1412 O O . THR B 1 80 ? 12.038 5.266 7.032 1.00 11.18 80 THR B O 1
ATOM 1416 N N . ILE B 1 81 ? 12.438 4.998 4.810 1.00 10.58 81 ILE B N 1
ATOM 1417 C CA . ILE B 1 81 ? 11.819 6.288 4.519 1.00 10.77 81 ILE B CA 1
ATOM 1418 C C . ILE B 1 81 ? 10.374 6.285 4.931 1.00 9.58 81 ILE B C 1
ATOM 1419 O O . ILE B 1 81 ? 9.924 7.261 5.558 1.00 10.54 81 ILE B O 1
ATOM 1424 N N . ALA B 1 82 ? 9.593 5.263 4.592 1.00 10.08 82 ALA B N 1
ATOM 1425 C CA . ALA B 1 82 ? 8.199 5.214 4.980 1.00 10.27 82 ALA B CA 1
ATOM 1426 C C . ALA B 1 82 ? 8.047 5.252 6.511 1.00 10.51 82 ALA B C 1
ATOM 1427 O O . ALA B 1 82 ? 7.145 5.921 7.045 1.00 11.70 82 ALA B O 1
ATOM 1429 N N . HIS B 1 83 ? 8.940 4.518 7.220 1.00 10.58 83 HIS B N 1
ATOM 1430 C CA . HIS B 1 83 ? 8.862 4.558 8.687 1.00 10.68 83 HIS B CA 1
ATOM 1431 C C . HIS B 1 83 ? 9.039 5.971 9.236 1.00 10.40 83 HIS B C 1
ATOM 1432 O O . HIS B 1 83 ? 8.401 6.381 10.199 1.00 11.30 83 HIS B O 1
ATOM 1439 N N . ASN B 1 84 ? 9.988 6.706 8.651 1.00 10.06 84 ASN B N 1
ATOM 1440 C CA . ASN B 1 84 ? 10.278 8.052 9.081 1.00 10.19 84 ASN B CA 1
ATOM 1441 C C . ASN B 1 84 ? 9.174 9.001 8.690 1.00 10.24 84 ASN B C 1
ATOM 1442 O O . ASN B 1 84 ? 8.842 9.955 9.438 1.00 11.75 84 ASN B O 1
ATOM 1447 N N . MET B 1 85 ? 8.637 8.819 7.452 1.00 11.03 85 MET B N 1
ATOM 1448 C CA . MET B 1 85 ? 7.715 9.836 6.939 1.00 11.98 85 MET B CA 1
ATOM 1449 C C . MET B 1 85 ? 6.287 9.565 7.376 1.00 12.57 85 MET B C 1
ATOM 1450 O O . MET B 1 85 ? 5.528 10.496 7.575 1.00 16.43 85 MET B O 1
ATOM 1455 N N . SER B 1 86 ? 5.875 8.322 7.483 1.00 13.98 86 SER B N 1
ATOM 1456 C CA . SER B 1 86 ? 4.482 7.959 7.749 1.00 16.52 86 SER B CA 1
ATOM 1457 C C . SER B 1 86 ? 4.312 7.161 9.022 1.00 13.52 86 SER B C 1
ATOM 1458 O O . SER B 1 86 ? 3.197 7.126 9.558 1.00 21.03 86 SER B O 1
ATOM 1461 N N . GLY B 1 87 ? 5.373 6.514 9.498 1.00 13.99 87 GLY B N 1
ATOM 1462 C CA . GLY B 1 87 ? 5.270 5.771 10.735 1.00 14.91 87 GLY B CA 1
ATOM 1463 C C . GLY B 1 87 ? 5.242 4.271 10.505 1.00 14.01 87 GLY B C 1
ATOM 1464 O O . GLY B 1 87 ? 5.299 3.791 9.385 1.00 16.48 87 GLY B O 1
ATOM 1465 N N . PRO B 1 88 ? 5.187 3.539 11.601 1.00 18.16 88 PRO B N 1
ATOM 1466 C CA . PRO B 1 88 ? 5.228 2.083 11.519 1.00 21.28 88 PRO B CA 1
ATOM 1467 C C . PRO B 1 88 ? 4.052 1.475 10.813 1.00 22.92 88 PRO B C 1
ATOM 1468 O O . PRO B 1 88 ? 4.126 0.263 10.551 1.00 33.24 88 PRO B O 1
ATOM 1472 N N . ASN B 1 89 ? 2.978 2.157 10.432 1.00 24.65 89 ASN B N 1
ATOM 1473 C CA . ASN B 1 89 ? 2.041 1.186 9.773 1.00 35.25 89 ASN B CA 1
ATOM 1474 C C . ASN B 1 89 ? 2.310 0.903 8.321 1.00 33.78 89 ASN B C 1
ATOM 1475 O O . ASN B 1 89 ? 1.328 0.936 7.569 1.00 36.19 89 ASN B O 1
ATOM 1480 N N . SER B 1 90 ? 3.439 0.661 7.672 1.00 31.73 90 SER B N 1
ATOM 1481 C CA . SER B 1 90 ? 3.568 1.187 6.306 1.00 27.30 90 SER B CA 1
ATOM 1482 C C . SER B 1 90 ? 3.418 0.241 5.148 1.00 29.98 90 SER B C 1
ATOM 1483 O O . SER B 1 90 ? 3.548 0.708 3.985 1.00 32.77 90 SER B O 1
ATOM 1486 N N . SER B 1 91 ? 3.158 -1.042 5.371 1.00 30.87 91 SER B N 1
ATOM 1487 C CA . SER B 1 91 ? 3.235 -1.953 4.223 1.00 39.36 91 SER B CA 1
ATOM 1488 C C . SER B 1 91 ? 2.120 -2.964 4.117 1.00 30.15 91 SER B C 1
ATOM 1489 O O . SER B 1 91 ? 2.047 -3.700 3.103 1.00 26.89 91 SER B O 1
ATOM 1492 N N . SER B 1 92 ? 1.083 -3.039 4.976 1.00 29.63 92 SER B N 1
ATOM 1493 C CA . SER B 1 92 ? -0.046 -3.972 4.788 1.00 23.81 92 SER B CA 1
ATOM 1494 C C . SER B 1 92 ? -0.714 -3.581 3.483 1.00 28.97 92 SER B C 1
ATOM 1495 O O . SER B 1 92 ? -0.356 -2.491 3.046 1.00 46.60 92 SER B O 1
ATOM 1498 N N . GLU B 1 93 ? -1.655 -4.117 2.795 1.00 38.26 93 GLU B N 1
ATOM 1499 C CA . GLU B 1 93 ? -2.121 -3.366 1.603 1.00 29.15 93 GLU B CA 1
ATOM 1500 C C . GLU B 1 93 ? -1.034 -3.365 0.512 1.00 24.99 93 GLU B C 1
ATOM 1501 O O . GLU B 1 93 ? -1.461 -3.940 -0.483 1.00 21.62 93 GLU B O 1
ATOM 1507 N N . TRP B 1 94 ? 0.174 -2.801 0.611 1.00 18.61 94 TRP B N 1
ATOM 1508 C CA . TRP B 1 94 ? 1.154 -3.106 -0.464 1.00 16.53 94 TRP B CA 1
ATOM 1509 C C . TRP B 1 94 ? 1.356 -4.620 -0.517 1.00 18.72 94 TRP B C 1
ATOM 1510 O O . TRP B 1 94 ? 1.338 -5.249 -1.578 1.00 1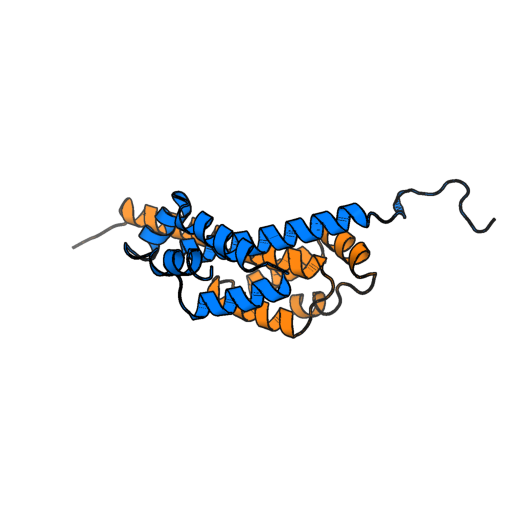7.09 94 TRP B O 1
ATOM 1521 N N . SER B 1 95 ? 1.629 -5.212 0.647 1.00 22.57 95 SER B N 1
ATOM 1522 C CA . SER B 1 95 ? 1.878 -6.662 0.649 1.00 19.91 95 SER B CA 1
ATOM 1523 C C . SER B 1 95 ? 0.680 -7.461 0.176 1.00 19.13 95 SER B C 1
ATOM 1524 O O . SER B 1 95 ? 0.856 -8.475 -0.517 1.00 22.02 95 SER B O 1
ATOM 1527 N N . ILE B 1 96 ? -0.556 -7.025 0.474 1.00 19.21 96 ILE B N 1
ATOM 1528 C CA . ILE B 1 96 ? -1.696 -7.768 -0.101 1.00 17.97 96 ILE B CA 1
ATOM 1529 C C . ILE B 1 96 ? -1.732 -7.685 -1.626 1.00 18.94 96 ILE B C 1
ATOM 1530 O O . ILE B 1 96 ? -1.978 -8.623 -2.376 1.00 19.12 96 ILE B O 1
ATOM 1535 N N . GLU B 1 97 ? -1.436 -6.484 -2.134 1.00 21.32 97 GLU B N 1
ATOM 1536 C CA . GLU B 1 97 ? -1.430 -6.275 -3.580 1.00 18.41 97 GLU B CA 1
ATOM 1537 C C . GLU B 1 97 ? -0.338 -7.132 -4.218 1.00 18.71 97 GLU B C 1
ATOM 1538 O O . GLU B 1 97 ? -0.458 -7.691 -5.314 1.00 21.90 97 GLU B O 1
ATOM 1544 N N . GLY B 1 98 ? 0.806 -7.329 -3.551 1.00 20.15 98 GLY B N 1
ATOM 1545 C CA . GLY B 1 98 ? 1.948 -8.070 -4.117 1.00 22.55 98 GLY B CA 1
ATOM 1546 C C . GLY B 1 98 ? 1.677 -9.561 -4.124 1.00 22.07 98 GLY B C 1
ATOM 1547 O O . GLY B 1 98 ? 2.371 -10.359 -4.752 1.00 27.34 98 GLY B O 1
ATOM 1548 N N . ARG B 1 99 ? 0.634 -9.973 -3.428 1.00 21.14 99 ARG B N 1
ATOM 1549 C CA . ARG B 1 99 ? 0.180 -11.356 -3.398 1.00 28.31 99 ARG B CA 1
ATOM 1550 C C . ARG B 1 99 ? -0.930 -11.598 -4.411 1.00 29.14 99 ARG B C 1
ATOM 1551 O O . ARG B 1 99 ? -1.263 -12.774 -4.631 1.00 36.82 99 ARG B O 1
ATOM 1559 N N . ARG B 1 100 ? -1.520 -10.595 -5.037 1.00 35.83 100 ARG B N 1
ATOM 1560 C CA . ARG B 1 100 ? -2.577 -10.578 -6.049 1.00 47.79 100 ARG B CA 1
ATOM 1561 C C . ARG B 1 100 ? -3.534 -9.400 -5.797 1.00 52.31 100 ARG B C 1
ATOM 1562 O O . ARG B 1 100 ? -4.609 -9.311 -6.442 1.00 60.19 100 ARG B O 1
#

Secondary structure (DSSP, 8-state):
--S-SS--GGG---HHHHHHHHHHHHHHHHHHHHHHHHHHSS--HHHHHHHHHHHHHTT--HHHHHHHHHHHHT-HHHHHHHHHHH-S--SHHHHHHHH---/------HHHHHHHHHHHHHHHHHHHHHHHHHHHHHHHSS--HHHHHHHHHHHHHTT--HHHHHHHHHHHHH-HHHHHHHHHHT-S--STTHHHHHH-

GO terms:
  GO:0005515 protein binding (F, IPI)
  GO:0005654 nucleoplasm (C, IDA)
  GO:0005634 nucleus (C, EXP)